Protein AF-A0A7J9G4Z8-F1 (afdb_monomer_lite)

Sequence (222 aa):
MESNGKGVSIDGVPLPYEAGEIDFGEPGTNGQHSFYQLIHQGRVIPCDFIGIVKSQQPVYLKGEVVSNHDELMSNFFAQPDALAYGKTAEQLLKENVSQQLIPHKTFSGNRPSLGLLLPSLNAYNIGQLLASYEHRVTVEGFVWGINSFDQWGVELGKSLATQVRKQLNASRTKSEPVKGFNFSTTTQVLIFQLSHPLFYLGYNCLGAVGLIAECLALKLHL

Structure (mmCIF, N/CA/C/O backbone):
data_AF-A0A7J9G4Z8-F1
#
_entry.id   AF-A0A7J9G4Z8-F1
#
loop_
_atom_site.group_PDB
_atom_site.id
_atom_site.type_symbol
_atom_site.label_atom_id
_atom_site.label_alt_id
_atom_site.label_comp_id
_atom_site.label_asym_id
_atom_site.label_entity_id
_atom_site.label_seq_id
_atom_site.pdbx_PDB_ins_code
_atom_site.Cartn_x
_atom_site.Cartn_y
_atom_site.Cartn_z
_atom_site.occupancy
_atom_site.B_iso_or_equiv
_atom_site.auth_seq_id
_atom_site.auth_comp_id
_atom_site.auth_asym_id
_atom_site.auth_atom_id
_atom_site.pdbx_PDB_model_num
ATOM 1 N N . MET A 1 1 ? 0.989 -4.006 -7.918 1.00 98.31 1 MET A N 1
ATOM 2 C CA . MET A 1 1 ? 1.741 -3.196 -8.926 1.00 98.31 1 MET A CA 1
ATOM 3 C C . MET A 1 1 ? 2.188 -3.937 -10.206 1.00 98.31 1 MET A C 1
ATOM 5 O O . MET A 1 1 ? 1.582 -3.697 -11.239 1.00 98.31 1 MET A O 1
ATOM 9 N N . GLU A 1 2 ? 3.229 -4.792 -10.214 1.00 98.44 2 GLU A N 1
ATOM 10 C CA . GLU A 1 2 ? 3.803 -5.349 -11.474 1.00 98.44 2 GLU A CA 1
ATOM 11 C C . GLU A 1 2 ? 2.823 -6.246 -12.257 1.00 98.44 2 GLU A C 1
ATOM 13 O O . GLU A 1 2 ? 2.698 -6.115 -13.474 1.00 98.44 2 GLU A O 1
ATOM 18 N N . SER A 1 3 ? 2.066 -7.093 -11.555 1.00 98.56 3 SER A N 1
ATOM 19 C CA . SER A 1 3 ? 1.065 -7.975 -12.167 1.00 98.56 3 SER A CA 1
ATOM 20 C C . SER A 1 3 ? -0.089 -7.210 -12.822 1.00 98.56 3 SER A C 1
ATOM 22 O O . SER A 1 3 ? -0.407 -7.456 -13.983 1.00 98.56 3 SER A O 1
ATOM 24 N N . ASN A 1 4 ? -0.702 -6.263 -12.100 1.00 98.69 4 ASN A N 1
ATOM 25 C CA . ASN A 1 4 ? -1.976 -5.648 -12.501 1.00 98.69 4 ASN A CA 1
ATOM 26 C C . ASN A 1 4 ? -1.862 -4.214 -13.048 1.00 98.69 4 ASN A C 1
ATOM 28 O O . ASN A 1 4 ? -2.853 -3.677 -13.529 1.00 98.69 4 ASN A O 1
ATOM 32 N N . GLY A 1 5 ? -0.675 -3.598 -13.026 1.00 98.38 5 GLY A N 1
ATOM 33 C CA . GLY A 1 5 ? -0.428 -2.266 -13.589 1.00 98.38 5 GLY A CA 1
ATOM 34 C C . GLY A 1 5 ? -0.382 -2.293 -15.117 1.00 98.38 5 GLY A C 1
ATOM 35 O O . GLY A 1 5 ? 0.689 -2.171 -15.716 1.00 98.38 5 GLY A O 1
ATOM 36 N N . LYS A 1 6 ? -1.534 -2.521 -15.752 1.00 98.31 6 LYS A N 1
ATOM 37 C CA . LYS A 1 6 ? -1.672 -2.766 -17.193 1.00 98.31 6 LYS A CA 1
ATOM 38 C C . LYS A 1 6 ? -2.542 -1.698 -17.852 1.00 98.31 6 LYS A C 1
ATOM 40 O O . LYS A 1 6 ? -3.490 -1.203 -17.260 1.00 98.31 6 LYS A O 1
ATOM 45 N N . GLY A 1 7 ? -2.208 -1.354 -19.098 1.00 98.12 7 GLY A N 1
ATOM 46 C CA . GLY A 1 7 ? -2.959 -0.387 -19.916 1.00 98.12 7 GLY A CA 1
ATOM 47 C C . GLY A 1 7 ? -3.819 -1.019 -21.017 1.00 98.12 7 GLY A C 1
ATOM 48 O O . GLY A 1 7 ? -4.496 -0.304 -21.752 1.00 98.12 7 GLY A O 1
ATOM 49 N N . VAL A 1 8 ? -3.773 -2.346 -21.162 1.00 98.44 8 VAL A N 1
ATOM 50 C CA . VAL A 1 8 ? -4.500 -3.109 -22.187 1.00 98.44 8 VAL A CA 1
ATOM 51 C C . VAL A 1 8 ? -5.118 -4.367 -21.572 1.00 98.44 8 VAL A C 1
ATOM 53 O O . VAL A 1 8 ? -4.564 -4.922 -20.622 1.00 98.44 8 VAL A O 1
ATOM 56 N N . SER A 1 9 ? -6.254 -4.809 -22.114 1.00 98.12 9 SER A N 1
ATOM 57 C CA . SER A 1 9 ? -6.895 -6.082 -21.775 1.00 98.12 9 SER A CA 1
ATOM 58 C C . SER A 1 9 ? -6.118 -7.278 -22.333 1.00 98.12 9 SER A C 1
ATOM 60 O O . SER A 1 9 ? -5.189 -7.123 -23.130 1.00 98.12 9 SER A O 1
ATOM 62 N N . ILE A 1 10 ? -6.532 -8.491 -21.956 1.00 97.62 10 ILE A N 1
ATOM 63 C CA . ILE A 1 10 ? -5.964 -9.742 -22.480 1.00 97.62 10 ILE A CA 1
ATOM 64 C C . ILE A 1 10 ? -6.117 -9.886 -24.006 1.00 97.62 10 ILE A C 1
ATOM 66 O O . ILE A 1 10 ? -5.277 -10.513 -24.647 1.00 97.62 10 ILE A O 1
ATOM 70 N N . ASP A 1 11 ? -7.125 -9.237 -24.596 1.00 97.69 11 ASP A N 1
ATOM 71 C CA . ASP A 1 11 ? -7.362 -9.197 -26.047 1.00 97.69 11 ASP A CA 1
ATOM 72 C C . ASP A 1 11 ? -6.555 -8.092 -26.761 1.00 97.69 11 ASP A C 1
ATOM 74 O O . ASP A 1 11 ? -6.687 -7.892 -27.969 1.00 97.69 11 ASP A O 1
ATOM 78 N N . GLY A 1 12 ? -5.728 -7.338 -26.025 1.00 97.69 12 GLY A N 1
ATOM 79 C CA . GLY A 1 12 ? -4.900 -6.257 -26.566 1.00 97.69 12 GLY A CA 1
ATOM 80 C C . GLY A 1 12 ? -5.644 -4.941 -26.808 1.00 97.69 12 GLY A C 1
ATOM 81 O O . GLY A 1 12 ? -5.127 -4.064 -27.500 1.00 97.69 12 GLY A O 1
ATOM 82 N N . VAL A 1 13 ? -6.844 -4.775 -26.245 1.00 98.31 13 VAL A N 1
ATOM 83 C CA . VAL A 1 13 ? -7.626 -3.535 -26.356 1.00 98.31 13 VAL A CA 1
ATOM 84 C C . VAL A 1 13 ? -7.239 -2.578 -25.221 1.00 98.31 13 VAL A C 1
ATOM 86 O O . VAL A 1 13 ? -7.188 -3.016 -24.072 1.00 98.31 13 VAL A O 1
ATOM 89 N N . PRO A 1 14 ? -6.981 -1.282 -25.484 1.00 98.56 14 PRO A N 1
ATOM 90 C CA . PRO A 1 14 ? -6.731 -0.302 -24.427 1.00 98.56 14 PRO A CA 1
ATOM 91 C C . PRO A 1 14 ? -7.866 -0.242 -23.399 1.00 98.56 14 PRO A C 1
ATOM 93 O O . PRO A 1 14 ? -9.040 -0.195 -23.768 1.00 98.56 14 PRO A O 1
ATOM 96 N N . LEU A 1 15 ? -7.516 -0.226 -22.112 1.00 98.00 15 LEU A N 1
ATOM 97 C CA . LEU A 1 15 ? -8.504 -0.159 -21.034 1.00 98.00 15 LEU A CA 1
ATOM 98 C C . LEU A 1 15 ? -9.107 1.255 -20.934 1.00 98.00 15 LEU A C 1
ATOM 100 O O . LEU A 1 15 ? -8.365 2.237 -20.997 1.00 98.00 15 LEU A O 1
ATOM 104 N N . PRO A 1 16 ? -10.432 1.395 -20.731 1.00 97.56 16 PRO A N 1
ATOM 105 C CA . PRO A 1 16 ? -11.079 2.693 -20.525 1.00 97.56 16 PRO A CA 1
ATOM 106 C C . PRO A 1 16 ? -11.010 3.185 -19.064 1.00 97.56 16 PRO A C 1
ATOM 108 O O . PRO A 1 16 ? -11.627 4.194 -18.727 1.00 97.56 16 PRO A O 1
ATOM 111 N N . TYR A 1 17 ? -10.301 2.464 -18.195 1.00 96.88 17 TYR A N 1
ATOM 112 C CA . TYR A 1 17 ? -10.124 2.739 -16.770 1.00 96.88 17 TYR A CA 1
ATOM 113 C C . TYR A 1 17 ? -8.683 2.443 -16.345 1.00 96.88 17 TYR A C 1
ATOM 115 O O . TYR A 1 17 ? -7.940 1.759 -17.050 1.00 96.88 17 TYR A O 1
ATOM 123 N N . GLU A 1 18 ? -8.300 2.948 -15.176 1.00 97.56 18 GLU A N 1
ATOM 124 C CA . GLU A 1 18 ? -7.026 2.617 -14.539 1.00 97.56 18 GLU A CA 1
ATOM 125 C C . GLU A 1 18 ? -7.123 1.238 -13.870 1.00 97.56 18 GLU A C 1
ATOM 127 O O . GLU A 1 18 ? -8.126 0.925 -13.227 1.00 97.56 18 GLU A O 1
ATOM 132 N N . ALA A 1 19 ? -6.091 0.411 -14.041 1.00 97.62 19 ALA A N 1
ATOM 133 C CA . ALA A 1 19 ? -5.970 -0.900 -13.411 1.00 97.62 19 ALA A CA 1
ATOM 134 C C . ALA A 1 19 ? -4.679 -0.974 -12.591 1.00 97.62 19 ALA A C 1
ATOM 136 O O . ALA A 1 19 ? -3.651 -0.418 -12.989 1.00 97.62 19 ALA A O 1
ATOM 137 N N . GLY A 1 20 ? -4.743 -1.702 -11.476 1.00 97.19 20 GLY A N 1
ATOM 138 C CA . GLY A 1 20 ? -3.645 -1.840 -10.529 1.00 97.19 20 GLY A CA 1
ATOM 139 C C . GLY A 1 20 ? -3.430 -0.587 -9.679 1.00 97.19 20 GLY A C 1
ATOM 140 O O . GLY A 1 20 ? -3.198 0.514 -10.174 1.00 97.19 20 GLY A O 1
ATOM 141 N N . GLU A 1 21 ? -3.458 -0.771 -8.370 1.00 97.88 21 GLU A N 1
ATOM 142 C CA . GLU A 1 21 ? -3.190 0.274 -7.399 1.00 97.88 21 GLU A CA 1
ATOM 143 C C . GLU A 1 21 ? -1.681 0.520 -7.236 1.00 97.88 21 GLU A C 1
ATOM 145 O O . GLU A 1 21 ? -0.822 -0.313 -7.562 1.00 97.88 21 GLU A O 1
ATOM 150 N N . ILE A 1 22 ? -1.348 1.699 -6.704 1.00 98.44 22 ILE A N 1
ATOM 151 C CA . ILE A 1 22 ? -0.014 1.972 -6.174 1.00 98.44 22 ILE A CA 1
ATOM 152 C C . ILE A 1 22 ? 0.017 1.457 -4.737 1.00 98.44 22 ILE A C 1
ATOM 154 O O . ILE A 1 22 ? -0.554 2.075 -3.837 1.00 98.44 22 ILE A O 1
ATOM 158 N N . ASP A 1 23 ? 0.722 0.350 -4.538 1.00 97.75 23 ASP A N 1
ATOM 159 C CA . ASP A 1 23 ? 0.893 -0.274 -3.231 1.00 97.75 23 ASP A CA 1
ATOM 160 C C . ASP A 1 23 ? 2.073 0.372 -2.490 1.00 97.75 23 ASP A C 1
ATOM 162 O O . ASP A 1 23 ? 3.194 0.430 -3.001 1.00 97.75 23 ASP A O 1
ATOM 166 N N . PHE A 1 24 ? 1.842 0.856 -1.271 1.00 98.38 24 PHE A N 1
ATOM 167 C CA . PHE A 1 24 ? 2.895 1.349 -0.382 1.00 98.38 24 PHE A CA 1
ATOM 168 C C . PHE A 1 24 ? 2.525 1.094 1.082 1.00 98.38 24 PHE A C 1
ATOM 170 O O . PHE A 1 24 ? 1.352 0.954 1.422 1.00 98.38 24 PHE A O 1
ATOM 177 N N . GLY A 1 25 ? 3.520 1.051 1.968 1.00 97.88 25 GLY A N 1
ATOM 178 C CA . GLY A 1 25 ? 3.276 0.850 3.392 1.00 97.88 25 GLY A CA 1
ATOM 179 C C . GLY A 1 25 ? 4.553 0.729 4.215 1.00 97.88 25 GLY A C 1
ATOM 180 O O . GLY A 1 25 ? 5.646 0.617 3.672 1.00 97.88 25 GLY A O 1
ATOM 181 N N . GLU A 1 26 ? 4.382 0.750 5.534 1.00 98.19 26 GLU A N 1
ATOM 182 C CA . GLU A 1 26 ? 5.421 0.556 6.550 1.00 98.19 26 GLU A CA 1
ATOM 183 C C . GLU A 1 26 ? 4.808 -0.202 7.740 1.00 98.19 26 GLU A C 1
ATOM 185 O O . GLU A 1 26 ? 3.600 -0.064 7.979 1.00 98.19 26 GLU A O 1
ATOM 190 N N . PRO A 1 27 ? 5.591 -0.964 8.526 1.00 97.88 27 PRO A N 1
ATOM 191 C CA . PRO A 1 27 ? 5.098 -1.575 9.754 1.00 97.88 27 PRO A CA 1
ATOM 192 C C . PRO A 1 27 ? 4.514 -0.538 10.725 1.00 97.88 27 PRO A C 1
ATOM 194 O O . PRO A 1 27 ? 5.033 0.571 10.884 1.00 97.88 27 PRO A O 1
ATOM 197 N N . GLY A 1 28 ? 3.440 -0.912 11.420 1.00 96.38 28 GLY A N 1
ATOM 198 C CA . GLY A 1 28 ? 2.956 -0.153 12.571 1.00 96.38 28 GLY A CA 1
ATOM 199 C C . GLY A 1 28 ? 3.909 -0.305 13.767 1.00 96.38 28 GLY A C 1
ATOM 200 O O . GLY A 1 28 ? 4.465 -1.378 13.972 1.00 96.38 28 GLY A O 1
ATOM 201 N N . THR A 1 29 ? 4.140 0.724 14.582 1.00 97.00 29 THR A N 1
ATOM 202 C CA . THR A 1 29 ? 3.540 2.072 14.554 1.00 97.00 29 THR A CA 1
ATOM 203 C C . THR A 1 29 ? 4.324 3.086 13.707 1.00 97.00 29 THR A C 1
ATOM 205 O O . THR A 1 29 ? 3.893 4.229 13.592 1.00 97.00 29 THR A O 1
ATOM 208 N N . ASN A 1 30 ? 5.423 2.696 13.052 1.00 97.12 30 ASN A N 1
ATOM 209 C CA . ASN A 1 30 ? 6.307 3.607 12.306 1.00 97.12 30 ASN A CA 1
ATOM 210 C C . ASN A 1 30 ? 5.549 4.467 11.280 1.00 97.12 30 ASN A C 1
ATOM 212 O O . ASN A 1 30 ? 5.706 5.688 11.255 1.00 97.12 30 ASN A O 1
ATOM 216 N N . GLY A 1 31 ? 4.670 3.850 10.480 1.00 96.19 31 GLY A N 1
ATOM 217 C CA . GLY A 1 31 ? 3.854 4.565 9.489 1.00 96.19 31 GLY A CA 1
ATOM 218 C C . GLY A 1 31 ? 2.943 5.642 10.097 1.00 96.19 31 GLY A C 1
ATOM 219 O O . GLY A 1 31 ? 2.704 6.680 9.469 1.00 96.19 31 GLY A O 1
ATOM 220 N N . GLN A 1 32 ? 2.509 5.453 11.351 1.00 96.00 32 GLN A N 1
ATOM 221 C CA . GLN A 1 32 ? 1.666 6.410 12.080 1.00 96.00 32 GLN A CA 1
ATOM 222 C C . GLN A 1 32 ? 2.387 7.739 12.314 1.00 96.00 32 GLN A C 1
ATOM 224 O O . GLN A 1 32 ? 1.758 8.795 12.320 1.00 96.00 32 GLN A O 1
ATOM 229 N N . HIS A 1 33 ? 3.715 7.692 12.419 1.00 96.31 33 HIS A N 1
ATOM 230 C CA . HIS A 1 33 ? 4.581 8.852 12.612 1.00 96.31 33 HIS A CA 1
ATOM 231 C C . HIS A 1 33 ? 5.221 9.357 11.310 1.00 96.31 33 HIS A C 1
ATOM 233 O O . HIS A 1 33 ? 6.117 10.196 11.354 1.00 96.31 33 HIS A O 1
ATOM 239 N N . SER A 1 34 ? 4.773 8.859 10.152 1.00 97.88 34 SER A N 1
ATOM 240 C CA . SER A 1 34 ? 5.296 9.247 8.840 1.00 97.88 34 SER A CA 1
ATOM 241 C C . SER A 1 34 ? 4.207 9.846 7.949 1.00 97.88 34 SER A C 1
ATOM 243 O O . SER A 1 34 ? 4.238 11.038 7.649 1.00 97.88 34 SER A O 1
ATOM 245 N N . PHE A 1 35 ? 3.207 9.050 7.558 1.00 98.12 35 PHE A N 1
ATOM 246 C CA . PHE A 1 35 ? 2.250 9.431 6.511 1.00 98.12 35 PHE A CA 1
ATOM 247 C C . PHE A 1 35 ? 0.775 9.293 6.916 1.00 98.12 35 PHE A C 1
ATOM 249 O O . PHE A 1 35 ? -0.108 9.653 6.136 1.00 98.12 35 PHE A O 1
ATOM 256 N N . TYR A 1 36 ? 0.465 8.856 8.142 1.00 98.44 36 TYR A N 1
ATOM 257 C CA . TYR A 1 36 ? -0.929 8.721 8.596 1.00 98.44 36 TYR A CA 1
ATOM 258 C C . TYR A 1 36 ? -1.676 10.056 8.685 1.00 98.44 36 TYR A C 1
ATOM 260 O O . TYR A 1 36 ? -2.894 10.074 8.543 1.00 98.44 36 TYR A O 1
ATOM 268 N N . GLN A 1 37 ? -0.968 11.183 8.813 1.00 98.50 37 GLN A N 1
ATOM 269 C CA . GLN A 1 37 ? -1.559 12.515 8.647 1.00 98.50 37 GLN A CA 1
ATOM 270 C C . GLN A 1 37 ? -2.292 12.642 7.299 1.00 98.50 37 GLN A C 1
ATOM 272 O O . GLN A 1 37 ? -3.421 13.134 7.235 1.00 98.50 37 GLN A O 1
ATOM 277 N N . LEU A 1 38 ? -1.666 12.169 6.216 1.00 98.62 38 LEU A N 1
ATOM 278 C CA . LEU A 1 38 ? -2.268 12.178 4.886 1.00 98.62 38 LEU A CA 1
ATOM 279 C C . LEU A 1 38 ? -3.425 11.179 4.803 1.00 98.62 38 LEU A C 1
ATOM 281 O O . LEU A 1 38 ? -4.462 11.524 4.245 1.00 98.62 38 LEU A O 1
ATOM 285 N N . ILE A 1 39 ? -3.281 9.990 5.391 1.00 98.50 39 ILE A N 1
ATOM 286 C CA . ILE A 1 39 ? -4.337 8.966 5.384 1.00 98.50 39 ILE A CA 1
ATOM 287 C C . ILE A 1 39 ? -5.589 9.454 6.129 1.00 98.50 39 ILE A C 1
ATOM 289 O O . ILE A 1 39 ? -6.697 9.218 5.659 1.00 98.50 39 ILE A O 1
ATOM 293 N N . HIS A 1 40 ? -5.440 10.178 7.243 1.00 98.69 40 HIS A N 1
ATOM 294 C CA . HIS A 1 40 ? -6.556 10.634 8.084 1.00 98.69 40 HIS A CA 1
ATOM 295 C C . HIS A 1 40 ? -7.253 11.911 7.608 1.00 98.69 40 HIS A C 1
ATOM 297 O O . HIS A 1 40 ? -8.468 12.037 7.758 1.00 98.69 40 HIS A O 1
ATOM 303 N N . GLN A 1 41 ? -6.515 12.882 7.067 1.00 98.50 41 GLN A N 1
ATOM 304 C CA . GLN A 1 41 ? -7.075 14.200 6.718 1.00 98.50 41 GLN A CA 1
ATOM 305 C C . GLN A 1 41 ? -6.815 14.618 5.266 1.00 98.50 41 GLN A C 1
ATOM 307 O O . GLN A 1 41 ? -7.423 15.569 4.783 1.00 98.50 41 GLN A O 1
ATOM 312 N N . GLY A 1 42 ? -5.943 13.908 4.550 1.00 98.25 42 GLY A N 1
ATOM 313 C CA . GLY A 1 42 ? -5.687 14.111 3.128 1.00 98.25 42 GLY A CA 1
ATOM 314 C C . GLY A 1 42 ? -6.557 13.214 2.245 1.00 98.25 42 GLY A C 1
ATOM 315 O O . GLY A 1 42 ? -7.737 12.972 2.530 1.00 98.25 42 GLY A O 1
ATOM 316 N N . ARG A 1 43 ? -5.956 12.716 1.157 1.00 98.19 43 ARG A N 1
ATOM 317 C CA . ARG A 1 43 ? -6.603 11.814 0.190 1.00 98.19 43 ARG A CA 1
ATOM 318 C C . ARG A 1 43 ? -7.074 10.534 0.881 1.00 98.19 43 ARG A C 1
ATOM 320 O O . ARG A 1 43 ? -6.440 10.068 1.823 1.00 98.19 43 ARG A O 1
ATOM 327 N N . VAL A 1 44 ? -8.186 9.975 0.414 1.00 98.56 44 VAL A N 1
ATOM 328 C CA . VAL A 1 44 ? -8.655 8.672 0.897 1.00 98.56 44 VAL A CA 1
ATOM 329 C C . VAL A 1 44 ? -7.741 7.595 0.325 1.00 98.56 44 VAL A C 1
ATOM 331 O O . VAL A 1 44 ? -7.565 7.517 -0.888 1.00 98.56 44 VAL A O 1
ATOM 334 N N . ILE A 1 45 ? -7.154 6.793 1.209 1.00 98.56 45 ILE A N 1
ATOM 335 C CA . ILE A 1 45 ? -6.289 5.665 0.866 1.00 98.56 45 ILE A CA 1
ATOM 336 C C . ILE A 1 45 ? -6.819 4.462 1.652 1.00 98.56 45 ILE A C 1
ATOM 338 O O . ILE A 1 45 ? -6.712 4.474 2.882 1.00 98.56 45 ILE A O 1
ATOM 342 N N . PRO A 1 46 ? -7.440 3.468 0.989 1.00 98.38 46 PRO A N 1
ATOM 343 C CA . PRO A 1 46 ? -7.839 2.229 1.645 1.00 98.38 46 PRO A CA 1
ATOM 344 C C . PRO A 1 46 ? -6.634 1.540 2.290 1.00 98.38 46 PRO A C 1
ATOM 346 O O . PRO A 1 46 ? -5.567 1.477 1.683 1.00 98.38 46 PRO A O 1
ATOM 349 N N . CYS A 1 47 ? -6.791 1.062 3.524 1.00 98.31 47 CYS A N 1
ATOM 350 C CA . CYS A 1 47 ? -5.685 0.496 4.302 1.00 98.31 47 CYS A CA 1
ATOM 351 C C . CYS A 1 47 ? -5.946 -0.955 4.709 1.00 98.31 47 CYS A C 1
ATOM 353 O O . CYS A 1 47 ? -6.943 -1.237 5.376 1.00 98.31 47 CYS A O 1
ATOM 355 N N . ASP A 1 48 ? -4.994 -1.840 4.420 1.00 98.19 48 ASP A N 1
ATOM 356 C CA . ASP A 1 48 ? -4.983 -3.208 4.937 1.00 98.19 48 ASP A CA 1
ATOM 357 C C . ASP A 1 48 ? -4.115 -3.263 6.204 1.00 98.19 48 ASP A C 1
ATOM 359 O O . ASP A 1 48 ? -2.889 -3.153 6.160 1.00 98.19 48 ASP A O 1
ATOM 363 N N . PHE A 1 49 ? -4.753 -3.422 7.362 1.00 98.62 49 PHE A N 1
ATOM 364 C CA . PHE A 1 49 ? -4.089 -3.603 8.647 1.00 98.62 49 PHE A CA 1
ATOM 365 C C . PHE A 1 49 ? -3.886 -5.091 8.913 1.00 98.62 49 PHE A C 1
ATOM 367 O O . PHE A 1 49 ? -4.847 -5.857 8.992 1.00 98.62 49 PHE A O 1
ATOM 374 N N . ILE A 1 50 ? -2.635 -5.501 9.124 1.00 98.62 50 ILE A N 1
ATOM 375 C CA . ILE A 1 50 ? -2.277 -6.889 9.434 1.00 98.62 50 ILE A CA 1
ATOM 376 C C . ILE A 1 50 ? -1.693 -6.947 10.848 1.00 98.62 50 ILE A C 1
ATOM 378 O O . ILE A 1 50 ? -0.629 -6.393 11.115 1.00 98.62 50 ILE A O 1
ATOM 382 N N . GLY A 1 51 ? -2.398 -7.616 11.756 1.00 98.31 51 GLY A N 1
ATOM 383 C CA . GLY A 1 51 ? -2.027 -7.783 13.158 1.00 98.31 51 GLY A CA 1
ATOM 384 C C . GLY A 1 51 ? -1.672 -9.230 13.483 1.00 98.31 51 GLY A C 1
ATOM 385 O O . GLY A 1 51 ? -2.169 -10.167 12.856 1.00 98.31 51 GLY A O 1
ATOM 386 N N . ILE A 1 52 ? -0.839 -9.429 14.504 1.00 98.50 52 ILE A N 1
ATOM 387 C CA . ILE A 1 52 ? -0.467 -10.755 15.012 1.00 98.50 52 ILE A CA 1
ATOM 388 C C . ILE A 1 52 ? -0.884 -10.845 16.480 1.00 98.50 52 ILE A C 1
ATOM 390 O O . ILE A 1 52 ? -0.517 -9.986 17.270 1.00 98.50 52 ILE A O 1
ATOM 394 N N . VAL A 1 53 ? -1.608 -11.892 16.879 1.00 98.44 53 VAL A N 1
ATOM 395 C CA . VAL A 1 53 ? -2.084 -12.048 18.267 1.00 98.44 53 VAL A CA 1
ATOM 396 C C . VAL A 1 53 ? -0.927 -12.272 19.244 1.00 98.44 53 VAL A C 1
ATOM 398 O O . VAL A 1 53 ? -0.933 -11.722 20.339 1.00 98.44 53 VAL A O 1
ATOM 401 N N . LYS A 1 54 ? 0.074 -13.077 18.867 1.00 98.12 54 LYS A N 1
ATOM 402 C CA . LYS A 1 54 ? 1.212 -13.424 19.733 1.00 98.12 54 LYS A CA 1
ATOM 403 C C . LYS A 1 54 ? 2.515 -12.825 19.216 1.00 98.12 54 LYS A C 1
ATOM 405 O O . LYS A 1 54 ? 2.936 -13.154 18.106 1.00 98.12 54 LYS A O 1
ATOM 410 N N . SER A 1 55 ? 3.181 -12.032 20.056 1.00 98.19 55 SER A N 1
ATOM 411 C CA . SER A 1 55 ? 4.544 -11.560 19.789 1.00 98.19 55 SER A CA 1
ATOM 412 C C . SER A 1 55 ? 5.520 -12.729 19.642 1.00 98.19 55 SER A C 1
ATOM 414 O O . SER A 1 55 ? 5.445 -13.718 20.374 1.00 98.19 55 SER A O 1
ATOM 416 N N . GLN A 1 56 ? 6.479 -12.588 18.725 1.00 97.88 56 GLN A N 1
ATOM 417 C CA . GLN A 1 56 ? 7.625 -13.495 18.620 1.00 97.88 56 GLN A CA 1
ATOM 418 C C . GLN A 1 56 ? 8.600 -13.335 19.797 1.00 97.88 56 GLN A C 1
ATOM 420 O O . GLN A 1 56 ? 9.340 -14.267 20.104 1.00 97.88 56 GLN A O 1
ATOM 425 N N . GLN A 1 57 ? 8.605 -12.163 20.439 1.00 97.69 57 GLN A N 1
ATOM 426 C CA . GLN A 1 57 ? 9.429 -11.805 21.595 1.00 97.69 57 GLN A CA 1
ATOM 427 C C . GLN A 1 57 ? 8.550 -11.054 22.609 1.00 97.69 57 GLN A C 1
ATOM 429 O O . GLN A 1 57 ? 8.505 -9.822 22.605 1.00 97.69 57 GLN A O 1
ATOM 434 N N . PRO A 1 58 ? 7.757 -11.774 23.420 1.00 96.56 58 PRO A N 1
ATOM 435 C CA . PRO A 1 58 ? 6.880 -11.142 24.397 1.00 96.56 58 PRO A CA 1
ATOM 436 C C . PRO A 1 58 ? 7.694 -10.443 25.494 1.00 96.56 58 PRO A C 1
ATOM 438 O O . PRO A 1 58 ? 8.604 -11.037 26.070 1.00 96.56 58 PRO A O 1
ATOM 441 N N . VAL A 1 59 ? 7.338 -9.195 25.806 1.00 98.00 59 VAL A N 1
ATOM 442 C CA . VAL A 1 59 ? 7.980 -8.389 26.854 1.00 98.00 59 VAL A CA 1
ATOM 443 C C . VAL A 1 59 ? 6.914 -7.865 27.810 1.00 98.00 59 VAL A C 1
ATOM 445 O O . VAL A 1 59 ? 5.928 -7.261 27.387 1.00 98.00 59 VAL A O 1
ATOM 448 N N . TYR A 1 60 ? 7.139 -8.114 29.100 1.00 96.69 60 TYR A N 1
ATOM 449 C CA . TYR A 1 60 ? 6.324 -7.634 30.211 1.00 96.69 60 TYR A CA 1
ATOM 450 C C . TYR A 1 60 ? 7.262 -7.040 31.259 1.00 96.69 60 TYR A C 1
ATOM 452 O O . TYR A 1 60 ? 8.109 -7.751 31.807 1.00 96.69 60 TYR A O 1
ATOM 460 N N . LEU A 1 61 ? 7.126 -5.745 31.534 1.00 96.62 61 LEU A N 1
ATOM 461 C CA . LEU A 1 61 ? 7.931 -5.053 32.536 1.00 96.62 61 LEU A CA 1
ATOM 462 C C . LEU A 1 61 ? 7.080 -4.757 33.771 1.00 96.62 61 LEU A C 1
ATOM 464 O O . LEU A 1 61 ? 5.920 -4.360 33.679 1.00 96.62 61 LEU A O 1
ATOM 468 N N . LYS A 1 62 ? 7.654 -4.969 34.957 1.00 96.25 62 LYS A N 1
ATOM 469 C CA . LYS A 1 62 ? 6.957 -4.702 36.217 1.00 96.25 62 LYS A CA 1
ATOM 470 C C . LYS A 1 62 ? 6.681 -3.202 36.344 1.00 96.25 62 LYS A C 1
ATOM 472 O O . LYS A 1 62 ? 7.618 -2.414 36.340 1.00 96.25 62 LYS A O 1
ATOM 477 N N . GLY A 1 63 ? 5.417 -2.848 36.560 1.00 96.00 63 GLY A N 1
ATOM 478 C CA . GLY A 1 63 ? 4.973 -1.460 36.713 1.00 96.00 63 GLY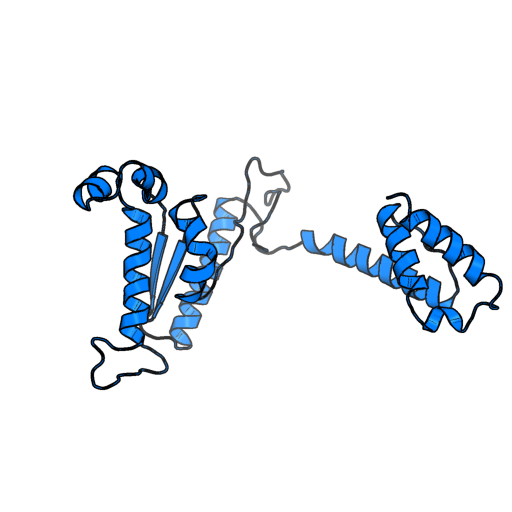 A CA 1
ATOM 479 C C . GLY A 1 63 ? 4.353 -0.864 35.450 1.00 96.00 63 GLY A C 1
ATOM 480 O O . GLY A 1 63 ? 3.690 0.161 35.559 1.00 96.00 63 GLY A O 1
ATOM 481 N N . GLU A 1 64 ? 4.496 -1.521 34.297 1.00 97.81 64 GLU A N 1
ATOM 482 C CA . GLU A 1 64 ? 3.787 -1.135 33.076 1.00 97.81 64 GLU A CA 1
ATOM 483 C C . GLU A 1 64 ? 2.323 -1.585 33.120 1.00 97.81 64 GLU A C 1
ATOM 485 O O . GLU A 1 64 ? 1.990 -2.624 33.697 1.00 97.81 64 GLU A O 1
ATOM 490 N N . VAL A 1 65 ? 1.443 -0.785 32.512 1.00 97.75 65 VAL A N 1
ATOM 491 C CA . VAL A 1 65 ? -0.014 -1.016 32.518 1.00 97.75 65 VAL A CA 1
ATOM 492 C C . VAL A 1 65 ? -0.393 -2.201 31.630 1.00 97.75 65 VAL A C 1
ATOM 494 O O . VAL A 1 65 ? -1.280 -2.981 31.974 1.00 97.75 65 VAL A O 1
ATOM 497 N N . VAL A 1 66 ? 0.287 -2.336 30.492 1.00 98.06 66 VAL A N 1
ATOM 498 C CA . VAL A 1 66 ? 0.068 -3.379 29.488 1.00 98.06 66 VAL A CA 1
ATOM 499 C C . VAL A 1 66 ? 1.406 -3.926 28.994 1.00 98.06 66 VAL A C 1
ATOM 501 O O . VAL A 1 66 ? 2.463 -3.349 29.247 1.00 98.06 66 VAL A O 1
ATOM 504 N N . SER A 1 67 ? 1.378 -5.061 28.298 1.00 98.12 67 SER A N 1
ATOM 505 C CA . SER A 1 67 ? 2.578 -5.583 27.643 1.00 98.12 67 SER A CA 1
ATOM 506 C C . SER A 1 67 ? 2.980 -4.723 26.447 1.00 98.12 67 SER A C 1
ATOM 508 O O . SER A 1 67 ? 2.142 -4.056 25.843 1.00 98.12 67 SER A O 1
ATOM 510 N N . ASN A 1 68 ? 4.244 -4.798 26.026 1.00 98.19 68 ASN A N 1
ATOM 511 C CA . ASN A 1 68 ? 4.700 -4.086 24.827 1.00 98.19 68 ASN A CA 1
ATOM 512 C C . ASN A 1 68 ? 3.914 -4.500 23.568 1.00 98.19 68 ASN A C 1
ATOM 514 O O . ASN A 1 68 ? 3.726 -3.695 22.660 1.00 98.19 68 ASN A O 1
ATOM 518 N N . HIS A 1 69 ? 3.467 -5.760 23.500 1.00 98.44 69 HIS A N 1
ATOM 519 C CA . HIS A 1 69 ? 2.673 -6.248 22.371 1.00 98.44 69 HIS A CA 1
ATOM 520 C C . HIS A 1 69 ? 1.235 -5.735 22.423 1.00 98.44 69 HIS A C 1
ATOM 522 O O . HIS A 1 69 ? 0.684 -5.371 21.391 1.00 98.44 69 HIS A O 1
ATOM 528 N N . ASP A 1 70 ? 0.642 -5.646 23.611 1.00 98.38 70 ASP A N 1
ATOM 529 C CA . ASP A 1 70 ? -0.687 -5.052 23.772 1.00 98.38 70 ASP A CA 1
ATOM 530 C C . ASP A 1 70 ? -0.667 -3.550 23.457 1.00 98.38 70 ASP A C 1
ATOM 532 O O . ASP A 1 70 ? -1.604 -3.053 22.841 1.00 98.38 70 ASP A O 1
ATOM 536 N N . GLU A 1 71 ? 0.417 -2.839 23.787 1.00 98.50 71 GLU A N 1
ATOM 537 C CA . GLU A 1 71 ? 0.613 -1.432 23.406 1.00 98.50 71 GLU A CA 1
ATOM 538 C C . GLU A 1 71 ? 0.702 -1.258 21.879 1.00 98.50 71 GLU A C 1
ATOM 540 O O . GLU A 1 71 ? 0.096 -0.356 21.300 1.00 98.50 71 GLU A O 1
ATOM 545 N N . LEU A 1 72 ? 1.396 -2.164 21.183 1.00 98.38 72 LEU A N 1
ATOM 546 C CA . LEU A 1 72 ? 1.383 -2.203 19.719 1.00 98.38 72 LEU A CA 1
ATOM 547 C C . LEU A 1 72 ? -0.034 -2.471 19.181 1.00 98.38 72 LEU A C 1
ATOM 549 O O . LEU A 1 72 ? -0.506 -1.780 18.275 1.00 98.38 72 LEU A O 1
ATOM 553 N N . MET A 1 73 ? -0.718 -3.472 19.736 1.00 98.50 73 MET A N 1
ATOM 554 C CA . MET A 1 73 ? -2.033 -3.899 19.262 1.00 98.50 73 MET A CA 1
ATOM 555 C C . MET A 1 73 ? -3.146 -2.899 19.598 1.00 98.50 73 MET A C 1
ATOM 557 O O . MET A 1 73 ? -4.121 -2.826 18.852 1.00 98.50 73 MET A O 1
ATOM 561 N N . SER A 1 74 ? -2.995 -2.070 20.636 1.00 98.50 74 SER A N 1
ATOM 562 C CA . SER A 1 74 ? -3.930 -0.976 20.933 1.00 98.50 74 SER A CA 1
ATOM 563 C C . SER A 1 74 ? -4.070 -0.043 19.725 1.00 98.50 74 SER A C 1
ATOM 565 O O . SER A 1 74 ? -5.180 0.305 19.319 1.00 98.50 74 SER A O 1
ATOM 567 N N . ASN A 1 75 ? -2.949 0.253 19.063 1.00 98.44 75 ASN A N 1
ATOM 568 C CA . ASN A 1 75 ? -2.917 1.066 17.859 1.00 98.44 75 ASN A CA 1
ATOM 569 C C . ASN A 1 75 ? -3.494 0.324 16.642 1.00 98.44 75 ASN A C 1
ATOM 571 O O . ASN A 1 75 ? -4.177 0.941 15.827 1.00 98.44 75 ASN A O 1
ATOM 575 N N . PHE A 1 76 ? -3.263 -0.989 16.518 1.00 98.50 76 PHE A N 1
ATOM 576 C CA . PHE A 1 76 ? -3.871 -1.805 15.457 1.00 98.50 76 PHE A CA 1
ATOM 577 C C . PHE A 1 76 ? -5.403 -1.742 15.490 1.00 98.50 76 PHE A C 1
ATOM 579 O O . PHE A 1 76 ? -6.017 -1.637 14.435 1.00 98.50 76 PHE A O 1
ATOM 586 N N . PHE A 1 77 ? -6.018 -1.775 16.676 1.00 98.56 77 PHE A N 1
ATOM 587 C CA . PHE A 1 77 ? -7.475 -1.674 16.805 1.00 98.56 77 PHE A CA 1
ATOM 588 C C . PHE A 1 77 ? -7.979 -0.231 16.679 1.00 98.56 77 PHE A C 1
ATOM 590 O O . PHE A 1 77 ? -9.010 0.006 16.057 1.00 98.56 77 PHE A O 1
ATOM 597 N N . ALA A 1 78 ? -7.247 0.744 17.226 1.00 98.56 78 ALA A N 1
ATOM 598 C CA . ALA A 1 78 ? -7.688 2.137 17.242 1.00 98.56 78 ALA A CA 1
ATOM 599 C C . ALA A 1 78 ? -7.673 2.803 15.855 1.00 98.56 78 ALA A C 1
ATOM 601 O O . ALA A 1 78 ? -8.523 3.644 15.568 1.00 98.56 78 ALA A O 1
ATOM 602 N N . GLN A 1 79 ? -6.708 2.467 14.993 1.00 98.56 79 GLN A N 1
ATOM 603 C CA . GLN A 1 79 ? -6.531 3.158 13.710 1.00 98.56 79 GLN A CA 1
ATOM 604 C C . GLN A 1 79 ? -7.667 2.889 12.699 1.00 98.56 79 GLN A C 1
ATOM 606 O O . GLN A 1 79 ? -8.184 3.868 12.156 1.00 98.56 79 GLN A O 1
ATOM 611 N N . PRO A 1 80 ? -8.118 1.637 12.462 1.00 98.38 80 PRO A N 1
ATOM 612 C CA . PRO A 1 80 ? -9.300 1.358 11.641 1.00 98.38 80 PRO A CA 1
ATOM 613 C C . PRO A 1 80 ? -10.552 2.104 12.117 1.00 98.38 80 PRO A C 1
ATOM 615 O O . PRO A 1 80 ? -11.246 2.714 11.305 1.00 98.38 80 PRO A O 1
ATOM 618 N N . ASP A 1 81 ? -10.800 2.133 13.431 1.00 98.44 81 ASP A N 1
ATOM 619 C CA . ASP A 1 81 ? -11.937 2.852 14.016 1.00 98.44 81 ASP A CA 1
ATOM 620 C C . ASP A 1 81 ? -11.817 4.365 13.810 1.00 98.44 81 ASP A C 1
ATOM 622 O O . ASP A 1 81 ? -12.780 5.019 13.410 1.00 98.44 81 ASP A O 1
ATOM 626 N N . ALA A 1 82 ? -10.630 4.939 14.022 1.00 98.56 82 ALA A N 1
ATOM 627 C CA . ALA A 1 82 ? -10.392 6.357 13.776 1.00 98.56 82 ALA A CA 1
ATOM 628 C C . ALA A 1 82 ? -10.618 6.729 12.297 1.00 98.56 82 ALA A C 1
ATOM 630 O O . ALA A 1 82 ? -11.190 7.782 12.010 1.00 98.56 82 ALA A O 1
ATOM 631 N N . LEU A 1 83 ? -10.225 5.857 11.361 1.00 98.75 83 LEU A N 1
ATOM 632 C CA . LEU A 1 83 ? -10.469 6.034 9.926 1.00 98.75 83 LEU A CA 1
ATOM 633 C C . LEU A 1 83 ? -11.955 5.916 9.565 1.00 98.75 83 LEU A C 1
ATOM 635 O O . LEU A 1 83 ? -12.458 6.701 8.757 1.00 98.75 83 LEU A O 1
ATOM 639 N N . ALA A 1 84 ? -12.668 4.968 10.170 1.00 98.62 84 ALA A N 1
ATOM 640 C CA . ALA A 1 84 ? -14.084 4.746 9.914 1.00 98.62 84 ALA A CA 1
ATOM 641 C C . ALA A 1 84 ? -14.955 5.870 10.493 1.00 98.62 84 ALA A C 1
ATOM 643 O O . ALA A 1 84 ? -15.764 6.459 9.775 1.00 98.62 84 ALA A O 1
ATOM 644 N N . TYR A 1 85 ? -14.774 6.199 11.773 1.00 98.56 85 TYR A N 1
ATOM 645 C CA . TYR A 1 85 ? -15.659 7.113 12.498 1.00 98.56 85 TYR A CA 1
ATOM 646 C C . TYR A 1 85 ? -15.233 8.576 12.418 1.00 98.56 85 TYR A C 1
ATOM 648 O O . TYR A 1 85 ? -16.086 9.465 12.439 1.00 98.56 85 TYR A O 1
ATOM 656 N N . GLY A 1 86 ? -13.932 8.847 12.320 1.00 98.38 86 GLY A N 1
ATOM 657 C CA . GLY A 1 86 ? -13.413 10.205 12.384 1.00 98.38 86 GLY A CA 1
ATOM 658 C C . GLY A 1 86 ? -13.789 10.931 13.681 1.00 98.38 86 GLY A C 1
ATOM 659 O O . GLY A 1 86 ? -13.941 10.336 14.749 1.00 98.38 86 GLY A O 1
ATOM 660 N N . LYS A 1 87 ? -13.898 12.257 13.586 1.00 98.50 87 LYS A N 1
ATOM 661 C CA . LYS A 1 87 ? -14.184 13.157 14.701 1.00 98.50 87 LYS A CA 1
ATOM 662 C C . LYS A 1 87 ? -14.821 14.440 14.187 1.00 98.50 87 LYS A C 1
ATOM 664 O O . LYS A 1 87 ? -14.192 15.218 13.469 1.00 98.50 87 LYS A O 1
ATOM 669 N N . THR A 1 88 ? -16.073 14.641 14.569 1.00 98.31 88 THR A N 1
ATOM 670 C CA . THR A 1 88 ? -16.943 15.725 14.097 1.00 98.31 88 THR A CA 1
ATOM 671 C C . THR A 1 88 ? -16.659 17.059 14.789 1.00 98.31 88 THR A C 1
ATOM 673 O O . THR A 1 88 ? -16.112 17.110 15.896 1.00 98.31 88 THR A O 1
ATOM 676 N N . ALA A 1 89 ? -17.083 18.157 14.159 1.00 97.88 89 ALA A N 1
ATOM 677 C CA . ALA A 1 89 ? -16.986 19.497 14.732 1.00 97.88 89 ALA A CA 1
ATOM 678 C C . ALA A 1 89 ? -17.753 19.615 16.061 1.00 97.88 89 ALA A C 1
ATOM 680 O O . ALA A 1 89 ? -17.277 20.243 17.004 1.00 97.88 89 ALA A O 1
ATOM 681 N N . GLU A 1 90 ? -18.907 18.957 16.171 1.00 97.81 90 GLU A N 1
ATOM 682 C CA . GLU A 1 90 ? -19.743 18.926 17.370 1.00 97.81 90 GLU A CA 1
ATOM 683 C C . GLU A 1 90 ? -19.037 18.226 18.536 1.00 97.81 90 GLU A C 1
ATOM 685 O O . GLU A 1 90 ? -19.130 18.676 19.679 1.00 97.81 90 GLU A O 1
ATOM 690 N N . GLN A 1 91 ? -18.313 17.135 18.264 1.00 98.06 91 GLN A N 1
ATOM 691 C CA . GLN A 1 91 ? -17.485 16.469 19.273 1.00 98.06 91 GLN A CA 1
ATOM 692 C C . GLN A 1 91 ? -16.344 17.382 19.736 1.00 98.06 91 GLN A C 1
ATOM 694 O O . GLN A 1 91 ? -16.114 17.506 20.935 1.00 98.06 91 GLN A O 1
ATOM 699 N N . LEU A 1 92 ? -15.679 18.082 18.814 1.00 98.25 92 LEU A N 1
ATOM 700 C CA . LEU A 1 92 ? -14.596 19.017 19.145 1.00 98.25 92 LEU A CA 1
ATOM 701 C C . LEU A 1 92 ? -15.088 20.217 19.970 1.00 98.25 92 LEU A C 1
ATOM 703 O O . LEU A 1 92 ? -14.405 20.642 20.900 1.00 98.25 92 LEU A O 1
ATOM 707 N N . LEU A 1 93 ? -16.288 20.731 19.684 1.00 97.25 93 LEU A N 1
ATOM 708 C CA . LEU A 1 93 ? -16.930 21.770 20.496 1.00 97.25 93 LEU A CA 1
ATOM 709 C C . LEU A 1 93 ? -17.180 21.292 21.930 1.00 97.25 93 LEU A C 1
ATOM 711 O O . LEU A 1 93 ? -16.883 22.019 22.875 1.00 97.25 93 LEU A O 1
ATOM 715 N N . LYS A 1 94 ? -17.677 20.060 22.101 1.00 97.94 94 LYS A N 1
ATOM 716 C CA . LYS A 1 94 ? -17.885 19.449 23.428 1.00 97.94 94 LYS A CA 1
ATOM 717 C C . LYS A 1 94 ? -16.576 19.244 24.194 1.00 97.94 94 LYS A C 1
ATOM 719 O O . LYS A 1 94 ? -16.575 19.283 25.419 1.00 97.94 94 LYS A O 1
ATOM 724 N N . GLU A 1 95 ? -15.466 19.073 23.482 1.00 97.56 95 GLU A N 1
ATOM 725 C CA . GLU A 1 95 ? -14.114 18.999 24.047 1.00 97.56 95 GLU A CA 1
ATOM 726 C C . GLU A 1 95 ? -13.476 20.376 24.304 1.00 97.56 95 GLU A C 1
ATOM 728 O O . GLU A 1 95 ? -12.301 20.453 24.659 1.00 97.56 95 GLU A O 1
ATOM 733 N N . ASN A 1 96 ? -14.232 21.469 24.158 1.00 97.75 96 ASN A N 1
ATOM 734 C CA . ASN A 1 96 ? -13.762 22.846 24.337 1.00 97.75 96 ASN A CA 1
ATOM 735 C C . ASN A 1 96 ? -12.610 23.234 23.390 1.00 97.75 96 ASN A C 1
ATOM 737 O O . ASN A 1 96 ? -11.761 24.064 23.723 1.00 97.75 96 ASN A O 1
ATOM 741 N N . VAL A 1 97 ? -12.570 22.653 22.187 1.00 97.62 97 VAL A N 1
ATOM 742 C CA . VAL A 1 97 ? -11.635 23.083 21.143 1.00 97.62 97 VAL A CA 1
ATOM 743 C C . VAL A 1 97 ? -12.040 24.475 20.654 1.00 97.62 97 VAL A C 1
ATOM 745 O O . VAL A 1 97 ? -13.193 24.709 20.295 1.00 97.62 97 VAL A O 1
ATOM 748 N N . SER A 1 98 ? -11.077 25.403 20.615 1.00 97.56 98 SER A N 1
ATOM 749 C CA . SER A 1 98 ? -11.286 26.751 20.069 1.00 97.56 98 SER A CA 1
ATOM 750 C C . SER A 1 98 ? -11.897 26.689 18.670 1.00 97.56 98 SER A C 1
ATOM 752 O O . SER A 1 98 ? -11.430 25.918 17.830 1.00 97.56 98 SER A O 1
ATOM 754 N N . GLN A 1 99 ? -12.884 27.549 18.396 1.00 96.81 99 GLN A N 1
ATOM 755 C CA . GLN A 1 99 ? -13.604 27.573 17.118 1.00 96.81 99 GLN A CA 1
ATOM 756 C C . GLN A 1 99 ? -12.672 27.658 15.904 1.00 96.81 99 GLN A C 1
ATOM 758 O O . GLN A 1 99 ? -12.914 27.003 14.894 1.00 96.81 99 GLN A O 1
ATOM 763 N N . GLN A 1 100 ? -11.567 28.397 16.024 1.00 97.75 100 GLN A N 1
ATOM 764 C CA . GLN A 1 100 ? -10.580 28.548 14.952 1.00 97.75 100 GLN A CA 1
ATOM 765 C C . GLN A 1 100 ? -9.822 27.248 14.642 1.00 97.75 100 GLN A C 1
ATOM 767 O O . GLN A 1 100 ? -9.352 27.067 13.527 1.00 97.75 100 GLN A O 1
ATOM 772 N N . LEU A 1 101 ? -9.707 26.330 15.607 1.00 98.12 101 LEU A N 1
ATOM 773 C CA . LEU A 1 101 ? -8.992 25.059 15.452 1.00 98.12 101 LEU A CA 1
ATOM 774 C C . LEU A 1 101 ? -9.892 23.898 15.028 1.00 98.12 101 LEU A C 1
ATOM 776 O O . LEU A 1 101 ? -9.373 22.855 14.635 1.00 98.12 101 LEU A O 1
ATOM 780 N N . ILE A 1 102 ? -11.216 24.053 15.095 1.00 98.38 102 ILE A N 1
ATOM 781 C CA . ILE A 1 102 ? -12.159 22.980 14.757 1.00 98.38 102 ILE A CA 1
ATOM 782 C C . ILE A 1 102 ? -11.926 22.437 13.341 1.00 98.38 102 ILE A C 1
ATOM 784 O O . ILE A 1 102 ? -11.779 21.219 13.222 1.00 98.38 102 ILE A O 1
ATOM 788 N N . PRO A 1 103 ? -11.802 23.264 12.281 1.00 97.88 103 PRO A N 1
ATOM 789 C CA . PRO A 1 103 ? -11.582 22.738 10.932 1.00 97.88 103 PRO A CA 1
ATOM 790 C C . PRO A 1 103 ? -10.285 21.927 10.817 1.00 97.88 103 PRO A C 1
ATOM 792 O O . PRO A 1 103 ? -10.247 20.916 10.127 1.00 97.88 103 PRO A O 1
ATOM 795 N N . HIS A 1 104 ? -9.239 22.326 11.548 1.00 98.19 104 HIS A N 1
ATOM 796 C CA . HIS A 1 104 ? -7.934 21.659 11.542 1.00 98.19 104 HIS A CA 1
ATOM 797 C C . HIS A 1 104 ? -7.920 20.341 12.326 1.00 98.19 104 HIS A C 1
ATOM 799 O O . HIS A 1 104 ? -7.118 19.457 12.036 1.00 98.19 104 HIS A O 1
ATOM 805 N N . LYS A 1 105 ? -8.792 20.205 13.332 1.00 98.38 105 LYS A N 1
ATOM 806 C CA . LYS A 1 105 ? -8.898 19.010 14.185 1.00 98.38 105 LYS A CA 1
ATOM 807 C C . LYS A 1 105 ? -10.056 18.090 13.808 1.00 98.38 105 LYS A C 1
ATOM 809 O O . LYS A 1 105 ? -10.254 17.079 14.476 1.00 98.38 105 LYS A O 1
ATOM 814 N N . THR A 1 106 ? -10.821 18.438 12.776 1.00 98.56 106 THR A N 1
ATOM 815 C CA . THR A 1 106 ? -11.907 17.603 12.256 1.00 98.56 106 THR A CA 1
ATOM 816 C C . THR A 1 106 ? -11.320 16.436 11.472 1.00 98.56 106 THR A C 1
ATOM 818 O O . THR A 1 106 ? -10.419 16.611 10.651 1.00 98.56 106 THR A O 1
ATOM 821 N N . PHE A 1 107 ? -11.845 15.239 11.715 1.00 98.69 107 PHE A N 1
ATOM 822 C CA . PHE A 1 107 ? -11.526 14.034 10.958 1.00 98.69 107 PHE A CA 1
ATOM 823 C C . PHE A 1 107 ? -12.804 13.592 10.261 1.00 98.69 107 PHE A C 1
ATOM 825 O O . PHE A 1 107 ? -13.796 13.296 10.923 1.00 98.69 107 PHE A O 1
ATOM 832 N N . SER A 1 108 ? -12.795 13.558 8.929 1.00 98.00 108 SER A N 1
ATOM 833 C CA . SER A 1 108 ? -14.007 13.287 8.144 1.00 98.00 108 SER A CA 1
ATOM 834 C C . SER A 1 108 ? -14.559 11.871 8.330 1.00 98.00 108 SER A C 1
ATOM 836 O O . SER A 1 108 ? -15.716 11.637 7.995 1.00 98.00 108 SER A O 1
ATOM 838 N N . GLY A 1 109 ? -13.741 10.934 8.823 1.00 98.31 109 GLY A N 1
ATOM 839 C CA . GLY A 1 109 ? -14.093 9.517 8.860 1.00 98.31 109 GLY A CA 1
ATOM 840 C C . GLY A 1 109 ? -14.347 8.968 7.455 1.00 98.31 109 GLY A C 1
ATOM 841 O O . GLY A 1 109 ? -13.868 9.539 6.467 1.00 98.31 109 GLY A O 1
ATOM 842 N N . ASN A 1 110 ? -15.122 7.883 7.378 1.00 98.56 110 ASN A N 1
ATOM 843 C CA . ASN A 1 110 ? -15.509 7.197 6.144 1.00 98.56 110 ASN A CA 1
ATOM 844 C C . ASN A 1 110 ? -14.310 6.855 5.238 1.00 98.56 110 ASN A C 1
ATOM 846 O O . ASN A 1 110 ? -14.357 7.008 4.016 1.00 98.56 110 ASN A O 1
ATOM 850 N N . ARG A 1 111 ? -13.202 6.431 5.855 1.00 98.62 111 ARG A N 1
ATOM 851 C CA . ARG A 1 111 ? -11.987 5.983 5.170 1.00 98.62 111 ARG A CA 1
ATOM 852 C C . ARG A 1 111 ? -11.893 4.461 5.310 1.00 98.62 111 ARG A C 1
ATOM 854 O O . ARG A 1 111 ? -11.822 3.971 6.437 1.00 98.62 111 ARG A O 1
ATOM 861 N N . PRO A 1 112 ? -11.956 3.704 4.201 1.00 98.56 112 PRO A N 1
ATOM 862 C CA . PRO A 1 112 ? -12.090 2.255 4.254 1.00 98.56 112 PRO A CA 1
ATOM 863 C C . PRO A 1 112 ? -10.812 1.593 4.770 1.00 98.56 112 PRO A C 1
ATOM 865 O O . PRO A 1 112 ? -9.697 2.019 4.464 1.00 98.56 112 PRO A O 1
ATOM 868 N N . SER A 1 113 ? -10.983 0.518 5.531 1.00 98.44 113 SER A N 1
ATOM 869 C CA . SER A 1 113 ? -9.883 -0.330 5.974 1.00 98.44 113 SER A CA 1
ATOM 870 C C . SER A 1 113 ? -10.317 -1.789 6.088 1.00 98.44 113 SER A C 1
ATOM 872 O O . SER A 1 113 ? -11.500 -2.083 6.269 1.00 98.44 113 SER A O 1
ATOM 874 N N . LEU A 1 114 ? -9.349 -2.693 5.975 1.00 97.94 114 LEU A N 1
ATOM 875 C CA . LEU A 1 114 ? -9.489 -4.125 6.211 1.00 97.94 114 LEU A CA 1
ATOM 876 C C . LEU A 1 114 ? -8.594 -4.519 7.389 1.00 97.94 114 LEU A C 1
ATOM 878 O O . LEU A 1 114 ? -7.429 -4.141 7.432 1.00 97.94 114 LEU A O 1
ATOM 882 N N . GLY A 1 115 ? -9.121 -5.300 8.331 1.00 97.12 115 GLY A N 1
ATOM 883 C CA . GLY A 1 115 ? -8.345 -5.870 9.432 1.00 97.12 115 GLY A CA 1
ATOM 884 C C . GLY A 1 115 ? -8.133 -7.371 9.251 1.00 97.12 115 GLY A C 1
ATOM 885 O O . GLY A 1 115 ? -9.098 -8.133 9.237 1.00 97.12 115 GLY A O 1
ATOM 886 N N . LEU A 1 116 ? -6.878 -7.808 9.167 1.00 97.94 116 LEU A N 1
ATOM 887 C CA . LEU A 1 116 ? -6.480 -9.216 9.184 1.00 97.94 116 LEU A CA 1
ATOM 888 C C . LEU A 1 116 ? -5.708 -9.508 10.470 1.00 97.94 116 LEU A C 1
ATOM 890 O O . LEU A 1 116 ? -4.708 -8.856 10.757 1.00 97.94 116 LEU A O 1
ATOM 894 N N . LEU A 1 117 ? -6.149 -10.501 11.242 1.00 98.12 117 LEU A N 1
ATOM 895 C CA . LEU A 1 117 ? -5.525 -10.866 12.513 1.00 98.12 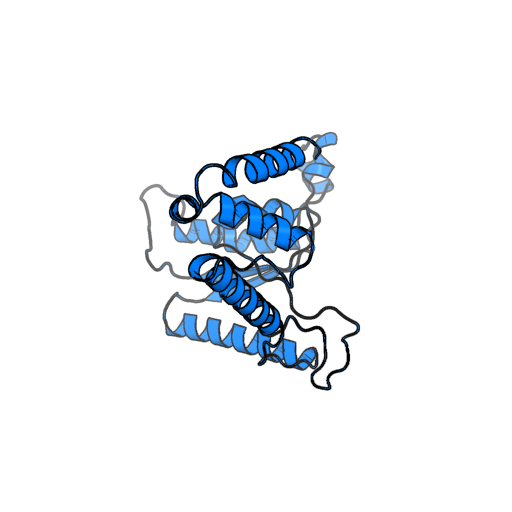117 LEU A CA 1
ATOM 896 C C . LEU A 1 117 ? -5.058 -12.325 12.482 1.00 98.12 117 LEU A C 1
ATOM 898 O O . LEU A 1 117 ? -5.869 -13.246 12.412 1.00 98.12 117 LEU A O 1
ATOM 902 N N . LEU A 1 118 ? -3.743 -12.540 12.545 1.00 98.19 118 LEU A N 1
ATOM 903 C CA . LEU A 1 118 ? -3.134 -13.869 12.500 1.00 98.19 118 LEU A CA 1
ATOM 904 C C . LEU A 1 118 ? -2.827 -14.366 13.925 1.00 98.19 118 LEU A C 1
ATOM 906 O O . LEU A 1 118 ? -2.341 -13.590 14.748 1.00 98.19 118 LEU A O 1
ATOM 910 N N . PRO A 1 119 ? -2.999 -15.665 14.241 1.00 97.94 119 PRO A N 1
ATOM 911 C CA . PRO A 1 119 ? -2.764 -16.172 15.599 1.00 97.94 119 PRO A CA 1
ATOM 912 C C . PRO A 1 119 ? -1.312 -16.042 16.093 1.00 97.94 119 PRO A C 1
ATOM 914 O O . PRO A 1 119 ? -1.061 -15.855 17.283 1.00 97.94 119 PRO A O 1
ATOM 917 N N . SER A 1 120 ? -0.339 -16.198 15.197 1.00 98.12 120 SER A N 1
ATOM 918 C CA . SER A 1 120 ? 1.094 -16.057 15.480 1.00 98.12 120 SER A CA 1
ATOM 919 C C . SER A 1 120 ? 1.887 -15.959 14.181 1.00 98.12 120 SER A C 1
ATOM 921 O O . SER A 1 120 ? 1.439 -16.446 13.140 1.00 98.12 120 SER A O 1
ATOM 923 N N . LEU A 1 121 ? 3.080 -15.370 14.241 1.00 96.69 121 LEU A N 1
ATOM 924 C CA . LEU A 1 121 ? 3.955 -15.235 13.080 1.00 96.69 121 LEU A CA 1
ATOM 925 C C . LEU A 1 121 ? 4.860 -16.471 12.941 1.00 96.69 121 LEU A C 1
ATOM 927 O O . LEU A 1 121 ? 6.003 -16.484 13.399 1.00 96.69 121 LEU A O 1
ATOM 931 N N . ASN A 1 122 ? 4.307 -17.529 12.346 1.00 97.81 122 ASN A N 1
ATOM 932 C CA . ASN A 1 122 ? 4.999 -18.778 12.018 1.00 97.81 122 ASN A CA 1
ATOM 933 C C . ASN A 1 122 ? 4.915 -19.067 10.507 1.00 97.81 122 ASN A C 1
ATOM 935 O O . ASN A 1 122 ? 4.104 -18.462 9.807 1.00 97.81 122 ASN A O 1
ATOM 939 N N . ALA A 1 123 ? 5.728 -20.004 10.007 1.00 98.31 123 ALA A N 1
ATOM 940 C CA . ALA A 1 123 ? 5.822 -20.301 8.574 1.00 98.31 123 ALA A CA 1
ATOM 941 C C . ALA A 1 123 ? 4.475 -20.680 7.930 1.00 98.31 123 ALA A C 1
ATOM 943 O O . ALA A 1 123 ? 4.196 -20.257 6.813 1.00 98.31 123 ALA A O 1
ATOM 944 N N . TYR A 1 124 ? 3.619 -21.419 8.644 1.00 98.38 124 TYR A N 1
ATOM 945 C CA . TYR A 1 124 ? 2.299 -21.808 8.145 1.00 98.38 124 TYR A CA 1
ATOM 946 C C . TYR A 1 124 ? 1.386 -20.588 7.955 1.00 98.38 124 TYR A C 1
ATOM 948 O O . TYR A 1 124 ? 0.817 -20.395 6.885 1.00 98.38 124 TYR A O 1
ATOM 956 N N . ASN A 1 125 ? 1.298 -19.718 8.963 1.00 98.31 125 ASN A N 1
ATOM 957 C CA . ASN A 1 125 ? 0.462 -18.517 8.903 1.00 98.31 125 ASN A CA 1
ATOM 958 C C . ASN A 1 125 ? 0.985 -17.483 7.894 1.00 98.31 125 ASN A C 1
ATOM 960 O O . ASN A 1 125 ? 0.188 -16.845 7.212 1.00 98.31 125 ASN A O 1
ATOM 964 N N . ILE A 1 126 ? 2.309 -17.349 7.757 1.00 98.12 126 ILE A N 1
ATOM 965 C CA . ILE A 1 126 ? 2.923 -16.508 6.717 1.00 98.12 126 ILE A CA 1
ATOM 966 C C . ILE A 1 126 ? 2.602 -17.062 5.325 1.00 98.12 126 ILE A C 1
ATOM 968 O O . ILE A 1 126 ? 2.242 -16.293 4.442 1.00 98.12 126 ILE A O 1
ATOM 972 N N . GLY A 1 127 ? 2.680 -18.383 5.134 1.00 98.62 127 GLY A N 1
ATOM 973 C CA . GLY A 1 127 ? 2.311 -19.025 3.872 1.00 98.62 127 GLY A CA 1
ATOM 974 C C . GLY A 1 127 ? 0.849 -18.780 3.493 1.00 98.62 127 GLY A C 1
ATOM 975 O O . GLY A 1 127 ? 0.564 -18.466 2.342 1.00 98.62 127 GLY A O 1
ATOM 976 N N . GLN A 1 128 ? -0.070 -18.836 4.463 1.00 98.44 128 GLN A N 1
ATOM 977 C CA . GLN A 1 128 ? -1.476 -18.488 4.225 1.00 98.44 128 GLN A CA 1
ATOM 978 C C . GLN A 1 128 ? -1.653 -17.021 3.817 1.00 98.44 128 GLN A C 1
ATOM 980 O O . GLN A 1 128 ? -2.420 -16.731 2.901 1.00 98.44 128 GLN A O 1
ATOM 985 N N . LEU A 1 129 ? -0.939 -16.099 4.471 1.00 98.25 129 LEU A N 1
ATOM 986 C CA . LEU A 1 129 ? -0.983 -14.678 4.127 1.00 98.25 129 LEU A CA 1
ATOM 987 C C . LEU A 1 129 ? -0.448 -14.427 2.712 1.00 98.25 129 LEU A C 1
ATOM 989 O O . LEU A 1 129 ? -1.105 -13.746 1.932 1.00 98.25 129 LEU A O 1
ATOM 993 N N . LEU A 1 130 ? 0.697 -15.024 2.371 1.00 98.62 130 LEU A N 1
ATOM 994 C CA . LEU A 1 130 ? 1.287 -14.950 1.035 1.00 98.62 130 LEU A CA 1
ATOM 995 C C . LEU A 1 130 ? 0.296 -15.434 -0.031 1.00 98.62 130 LEU A C 1
ATOM 997 O O . LEU A 1 130 ? -0.048 -14.671 -0.931 1.00 98.62 130 LEU A O 1
ATOM 1001 N N . ALA A 1 131 ? -0.222 -16.657 0.118 1.00 98.69 131 ALA A N 1
ATOM 1002 C CA . ALA A 1 131 ? -1.163 -17.241 -0.836 1.00 98.69 131 ALA A CA 1
ATOM 1003 C C . ALA A 1 131 ? -2.447 -16.405 -0.972 1.00 98.69 131 ALA A C 1
ATOM 1005 O O . ALA A 1 131 ? -2.980 -16.251 -2.068 1.00 98.69 131 ALA A O 1
ATOM 1006 N N . SER A 1 132 ? -2.928 -15.813 0.129 1.00 98.25 132 SER A N 1
ATOM 1007 C CA . SER A 1 132 ? -4.105 -14.937 0.104 1.00 98.25 132 SER A CA 1
ATOM 1008 C C . SER A 1 132 ? -3.885 -13.713 -0.789 1.00 98.25 132 SER A C 1
ATOM 1010 O O . SER A 1 132 ? -4.760 -13.380 -1.586 1.00 98.25 132 SER A O 1
ATOM 1012 N N . TYR A 1 133 ? -2.718 -13.068 -0.701 1.00 98.50 133 TYR A N 1
ATOM 1013 C CA . TYR A 1 133 ? -2.391 -11.913 -1.543 1.00 98.50 133 TYR A CA 1
ATOM 1014 C C . TYR A 1 133 ? -2.085 -12.311 -2.996 1.00 98.50 133 TYR A C 1
ATOM 1016 O O . TYR A 1 133 ? -2.539 -11.622 -3.905 1.00 98.50 133 TYR A O 1
ATOM 1024 N N . GLU A 1 134 ? -1.408 -13.439 -3.244 1.00 98.75 134 GLU A N 1
ATOM 1025 C CA . GLU A 1 134 ? -1.207 -13.962 -4.609 1.00 98.75 134 GLU A CA 1
ATOM 1026 C C . GLU A 1 134 ? -2.546 -14.228 -5.314 1.00 98.75 134 GLU A C 1
ATOM 1028 O O . GLU A 1 134 ? -2.754 -13.842 -6.470 1.00 98.75 134 GLU A O 1
ATOM 1033 N N . HIS A 1 135 ? -3.491 -14.852 -4.606 1.00 98.62 135 HIS A N 1
ATOM 1034 C CA . HIS A 1 135 ? -4.826 -15.115 -5.131 1.00 98.62 135 HIS A CA 1
ATOM 1035 C C . HIS A 1 135 ? -5.646 -13.841 -5.294 1.00 98.62 135 HIS A C 1
ATOM 1037 O O . HIS A 1 135 ? -6.291 -13.690 -6.327 1.00 98.62 135 HIS A O 1
ATOM 1043 N N . ARG A 1 136 ? -5.592 -12.907 -4.336 1.00 98.50 136 ARG A N 1
ATOM 1044 C CA . ARG A 1 136 ? -6.249 -11.598 -4.456 1.00 98.50 136 ARG A CA 1
ATOM 1045 C C . ARG A 1 136 ? -5.814 -10.885 -5.738 1.00 98.50 136 ARG A C 1
ATOM 1047 O O . ARG A 1 136 ? -6.669 -10.540 -6.547 1.00 98.50 136 ARG A O 1
ATOM 1054 N N . VAL A 1 137 ? -4.506 -10.732 -5.950 1.00 98.62 137 VAL A N 1
ATOM 1055 C CA . VAL A 1 137 ? -3.943 -10.065 -7.138 1.00 98.62 137 VAL A CA 1
ATOM 1056 C C . VAL A 1 137 ? -4.380 -10.774 -8.422 1.00 98.62 137 VAL A C 1
ATOM 1058 O O . VAL A 1 137 ? -4.746 -10.126 -9.401 1.00 98.62 137 VAL A O 1
ATOM 1061 N N . THR A 1 138 ? -4.398 -12.107 -8.417 1.00 98.62 138 THR A N 1
ATOM 1062 C CA . THR A 1 138 ? -4.863 -12.899 -9.565 1.00 98.62 138 THR A CA 1
ATOM 1063 C C . THR A 1 138 ? -6.349 -12.666 -9.861 1.00 98.62 138 THR A C 1
ATOM 1065 O O . THR A 1 138 ? -6.736 -12.474 -11.012 1.00 98.62 138 THR A O 1
ATOM 1068 N N . VAL A 1 139 ? -7.192 -12.656 -8.825 1.00 98.81 139 VAL A N 1
ATOM 1069 C CA . VAL A 1 139 ? -8.636 -12.425 -8.955 1.00 98.81 139 VAL A CA 1
ATOM 1070 C C . VAL A 1 139 ? -8.921 -11.017 -9.469 1.00 98.81 139 VAL A C 1
ATOM 1072 O O . VAL A 1 139 ? -9.727 -10.875 -10.383 1.00 98.81 139 VAL A O 1
ATOM 1075 N N . GLU A 1 140 ? -8.242 -9.993 -8.949 1.00 98.56 140 GLU A N 1
ATOM 1076 C CA . GLU A 1 140 ? -8.332 -8.620 -9.4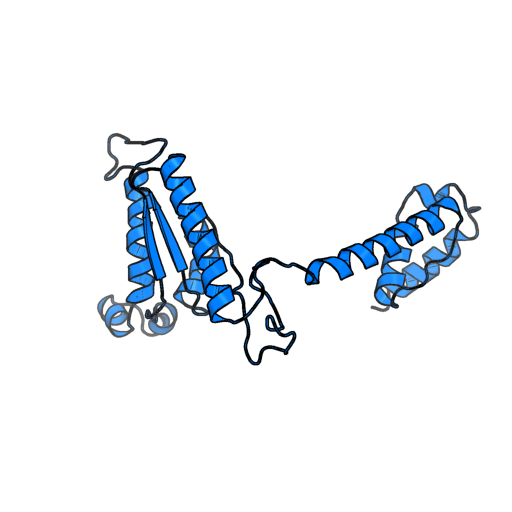64 1.00 98.56 140 GLU A CA 1
ATOM 1077 C C . GLU A 1 140 ? -8.018 -8.554 -10.966 1.00 98.56 140 GLU A C 1
ATOM 1079 O O . GLU A 1 140 ? -8.759 -7.942 -11.735 1.00 98.56 140 GLU A O 1
ATOM 1084 N N . GLY A 1 141 ? -6.973 -9.259 -11.408 1.00 98.56 141 GLY A N 1
ATOM 1085 C CA . GLY A 1 141 ? -6.623 -9.359 -12.822 1.00 98.56 141 GLY A CA 1
ATOM 1086 C C . GLY A 1 141 ? -7.735 -9.951 -13.686 1.00 98.56 141 GLY A C 1
ATOM 1087 O O . GLY A 1 141 ? -8.063 -9.406 -14.742 1.00 98.56 141 GLY A O 1
ATOM 1088 N N . PHE A 1 142 ? -8.363 -11.033 -13.219 1.00 98.50 142 PHE A N 1
ATOM 1089 C CA . PHE A 1 142 ? -9.509 -11.632 -13.904 1.00 98.50 142 PHE A CA 1
ATOM 1090 C C . PHE A 1 142 ? -10.730 -10.712 -13.920 1.00 98.50 142 PHE A C 1
ATOM 1092 O O . PHE A 1 142 ? -11.403 -10.626 -14.945 1.00 98.50 142 PHE A O 1
ATOM 1099 N N . VAL A 1 143 ? -10.994 -9.995 -12.825 1.00 98.38 143 VAL A N 1
ATOM 1100 C CA . VAL A 1 143 ? -12.075 -9.001 -12.747 1.00 98.38 143 VAL A CA 1
ATOM 1101 C C . VAL A 1 143 ? -11.858 -7.878 -13.765 1.00 98.38 143 VAL A C 1
ATOM 1103 O O . VAL A 1 143 ? -12.810 -7.466 -14.424 1.00 98.38 143 VAL A O 1
ATOM 1106 N N . TRP A 1 144 ? -10.619 -7.413 -13.943 1.00 98.25 144 TRP A N 1
ATOM 1107 C CA . TRP A 1 144 ? -10.283 -6.372 -14.921 1.00 98.25 144 TRP A CA 1
ATOM 1108 C C . TRP A 1 144 ? -10.105 -6.873 -16.359 1.00 98.25 144 TRP A C 1
ATOM 1110 O O . TRP A 1 144 ? -9.998 -6.043 -17.264 1.00 98.25 144 TRP A O 1
ATOM 1120 N N . GLY A 1 145 ? -10.069 -8.189 -16.591 1.00 98.12 145 GLY A N 1
ATOM 1121 C CA . GLY A 1 145 ? -9.843 -8.771 -17.917 1.00 98.12 145 GLY A CA 1
ATOM 1122 C C . GLY A 1 145 ? -8.426 -8.539 -18.456 1.00 98.12 145 GLY A C 1
ATOM 1123 O O . GLY A 1 145 ? -8.247 -8.350 -19.660 1.00 98.12 145 GLY A O 1
ATOM 1124 N N . ILE A 1 146 ? -7.421 -8.520 -17.577 1.00 98.62 146 ILE A N 1
ATOM 1125 C CA . ILE A 1 146 ? -6.008 -8.286 -17.914 1.00 98.62 146 ILE A CA 1
ATOM 1126 C C . ILE A 1 146 ? -5.163 -9.543 -17.688 1.00 98.62 146 ILE A C 1
ATOM 1128 O O . ILE A 1 146 ? -5.562 -10.470 -16.985 1.00 98.62 146 ILE A O 1
ATOM 1132 N N . ASN A 1 147 ? -3.959 -9.570 -18.260 1.00 98.44 147 ASN A N 1
ATOM 1133 C CA . ASN A 1 147 ? -2.989 -10.621 -17.970 1.00 98.44 147 ASN A CA 1
ATOM 1134 C C . ASN A 1 147 ? -2.126 -10.245 -16.755 1.00 98.44 147 ASN A C 1
ATOM 1136 O O . ASN A 1 147 ? -1.232 -9.412 -16.880 1.00 98.44 147 ASN A O 1
ATOM 1140 N N . SER A 1 148 ? -2.333 -10.881 -15.602 1.00 98.62 148 SER A N 1
ATOM 1141 C CA . SER A 1 148 ? -1.531 -10.644 -14.385 1.00 98.62 148 SER A CA 1
ATOM 1142 C C . SER A 1 148 ? -0.125 -11.259 -14.404 1.00 98.62 148 SER A C 1
ATOM 1144 O O . SER A 1 148 ? 0.645 -11.050 -13.468 1.00 98.62 148 SER A O 1
ATOM 1146 N N . PHE A 1 149 ? 0.218 -12.026 -15.443 1.00 98.44 149 PHE A N 1
ATOM 1147 C CA . PHE A 1 149 ? 1.400 -12.898 -15.460 1.00 98.44 149 PHE A CA 1
ATOM 1148 C C . PHE A 1 149 ? 2.470 -12.491 -16.484 1.00 98.44 149 PHE A C 1
ATOM 1150 O O . PHE A 1 149 ? 3.462 -13.199 -16.643 1.00 98.44 149 PHE A O 1
ATOM 1157 N N . ASP A 1 150 ? 2.277 -11.373 -17.191 1.00 98.19 150 ASP A N 1
ATOM 1158 C CA . ASP A 1 150 ? 3.313 -10.754 -18.026 1.00 98.19 150 ASP A CA 1
ATOM 1159 C C . ASP A 1 150 ? 3.844 -9.440 -17.434 1.00 98.19 150 ASP A C 1
ATOM 1161 O O . ASP A 1 150 ? 3.256 -8.863 -16.517 1.00 98.19 150 ASP A O 1
ATOM 1165 N N . GLN A 1 151 ? 4.957 -8.954 -17.993 1.00 97.50 151 GLN A N 1
ATOM 1166 C CA . GLN A 1 151 ? 5.616 -7.720 -17.558 1.00 97.50 151 GLN A CA 1
ATOM 1167 C C . GLN A 1 151 ? 6.316 -6.982 -18.713 1.00 97.50 151 GLN A C 1
ATOM 1169 O O . GLN A 1 151 ? 7.440 -6.508 -18.578 1.00 97.50 151 GLN A O 1
ATOM 1174 N N . TRP A 1 152 ? 5.676 -6.858 -19.882 1.00 98.00 152 TRP A N 1
ATOM 1175 C CA . TRP A 1 152 ? 6.299 -6.250 -21.075 1.00 98.00 152 TRP A CA 1
ATOM 1176 C C . TRP A 1 152 ? 6.832 -4.823 -20.868 1.00 98.00 152 TRP A C 1
ATOM 1178 O O . TRP A 1 152 ? 7.798 -4.420 -21.521 1.00 98.00 152 TRP A O 1
ATOM 1188 N N . GLY A 1 153 ? 6.252 -4.071 -19.926 1.00 97.25 153 GLY A N 1
ATOM 1189 C CA . GLY A 1 153 ? 6.655 -2.698 -19.608 1.00 97.25 153 GLY A CA 1
ATOM 1190 C C . GLY A 1 153 ? 8.116 -2.539 -19.166 1.00 97.25 153 GLY A C 1
ATOM 1191 O O . GLY A 1 153 ? 8.671 -1.450 -19.298 1.00 97.25 153 GLY A O 1
ATOM 1192 N N . VAL A 1 154 ? 8.781 -3.607 -18.703 1.00 97.56 154 VAL A N 1
ATOM 1193 C CA . VAL A 1 154 ? 10.175 -3.530 -18.222 1.00 97.56 154 VAL A CA 1
ATOM 1194 C C . VAL A 1 154 ? 11.219 -3.604 -19.346 1.00 97.56 154 VAL A C 1
ATOM 1196 O O . VAL A 1 154 ? 12.392 -3.285 -19.134 1.00 97.56 154 VAL A O 1
ATOM 1199 N N . GLU A 1 155 ? 10.831 -4.024 -20.553 1.00 98.00 155 GLU A N 1
ATOM 1200 C CA . GLU A 1 155 ? 11.782 -4.373 -21.617 1.00 98.00 155 GLU A CA 1
ATOM 1201 C C . GLU A 1 155 ? 12.393 -3.151 -22.318 1.00 98.00 155 GLU A C 1
ATOM 1203 O O . GLU A 1 155 ? 13.580 -3.152 -22.664 1.00 98.00 155 GLU A O 1
ATOM 1208 N N . LEU A 1 156 ? 11.631 -2.061 -22.467 1.00 96.69 156 LEU A N 1
ATOM 1209 C CA . LEU A 1 156 ? 12.132 -0.837 -23.102 1.00 96.69 156 LEU A CA 1
ATOM 1210 C C . LEU A 1 156 ? 13.327 -0.254 -22.332 1.00 96.69 156 LEU A C 1
ATOM 1212 O O . LEU A 1 156 ? 14.351 0.080 -22.932 1.00 96.69 156 LEU A O 1
ATOM 1216 N N . GLY A 1 157 ? 13.233 -0.202 -21.000 1.00 96.56 157 GLY A N 1
ATOM 1217 C CA . GLY A 1 157 ? 14.315 0.277 -20.137 1.00 96.56 157 GLY A CA 1
ATOM 1218 C C . GLY A 1 157 ? 15.591 -0.561 -20.276 1.00 96.56 157 GLY A C 1
ATOM 1219 O O . GLY A 1 157 ? 16.678 -0.004 -20.442 1.00 96.56 157 GLY A O 1
ATOM 1220 N N . LYS A 1 158 ? 15.469 -1.897 -20.301 1.00 97.12 158 LYS A N 1
ATOM 1221 C CA . LYS A 1 158 ? 16.603 -2.822 -20.502 1.00 97.12 158 LYS A CA 1
ATOM 1222 C C . LYS A 1 158 ? 17.284 -2.617 -21.862 1.00 97.12 158 LYS A C 1
ATOM 1224 O O . LYS A 1 158 ? 18.519 -2.607 -21.947 1.00 97.12 158 LYS A O 1
ATOM 1229 N N . SER A 1 159 ? 16.496 -2.427 -22.922 1.00 96.62 159 SER A N 1
ATOM 1230 C CA . SER A 1 159 ? 17.011 -2.160 -24.271 1.00 96.62 159 SER A CA 1
ATOM 1231 C C . SER A 1 159 ? 17.789 -0.843 -24.325 1.00 96.62 159 SER A C 1
ATOM 1233 O O . SER A 1 159 ? 18.950 -0.823 -24.750 1.00 96.62 159 SER A O 1
ATOM 1235 N N . LEU A 1 160 ? 17.205 0.243 -23.811 1.00 96.38 160 LEU A N 1
ATOM 1236 C CA . LEU A 1 160 ? 17.842 1.562 -23.781 1.00 96.38 160 LEU A CA 1
ATOM 1237 C C . LEU A 1 160 ? 19.114 1.562 -22.922 1.00 96.38 160 LEU A C 1
ATOM 1239 O O . LEU A 1 160 ? 20.151 2.060 -23.360 1.00 96.38 160 LEU A O 1
ATOM 1243 N N . ALA A 1 161 ? 19.096 0.919 -21.752 1.00 97.06 161 ALA A N 1
ATOM 1244 C CA . ALA A 1 161 ? 20.284 0.767 -20.911 1.00 97.06 161 ALA A CA 1
ATOM 1245 C C . ALA A 1 161 ? 21.411 0.006 -21.633 1.00 97.06 161 ALA A C 1
ATOM 1247 O O . ALA A 1 161 ? 22.585 0.367 -21.526 1.00 97.06 161 ALA A O 1
ATOM 1248 N N . THR A 1 162 ? 21.073 -1.012 -22.431 1.00 96.81 162 THR A N 1
ATOM 1249 C CA . THR A 1 162 ? 22.052 -1.736 -23.254 1.00 96.81 162 THR A CA 1
ATOM 1250 C C . THR A 1 162 ? 22.668 -0.844 -24.334 1.00 96.81 162 THR A C 1
ATOM 1252 O O . THR A 1 162 ? 23.874 -0.945 -24.583 1.00 96.81 162 THR A O 1
ATOM 1255 N N . GLN A 1 163 ? 21.883 0.042 -24.957 1.00 95.38 163 GLN A N 1
ATOM 1256 C CA . GLN A 1 163 ? 22.391 1.027 -25.919 1.00 95.38 163 GLN A CA 1
ATOM 1257 C C . GLN A 1 163 ? 23.346 2.019 -25.244 1.00 95.38 163 GLN A C 1
ATOM 1259 O O . GLN A 1 163 ? 24.465 2.208 -25.724 1.00 95.38 163 GLN A O 1
ATOM 1264 N N . VAL A 1 164 ? 22.963 2.562 -24.082 1.00 95.88 164 VAL A N 1
ATOM 1265 C CA . VAL A 1 164 ? 23.821 3.443 -23.269 1.00 95.88 164 VAL A CA 1
ATOM 1266 C C . VAL A 1 164 ? 25.123 2.741 -22.894 1.00 95.88 164 VAL A C 1
ATOM 1268 O O . VAL A 1 164 ? 26.201 3.295 -23.100 1.00 95.88 164 VAL A O 1
ATOM 1271 N N . ARG A 1 165 ? 25.064 1.487 -22.435 1.00 95.88 165 ARG A N 1
ATOM 1272 C CA . ARG A 1 165 ? 26.257 0.691 -22.109 1.00 95.88 165 ARG A CA 1
ATOM 1273 C C . ARG A 1 165 ? 27.199 0.538 -23.307 1.00 95.88 165 ARG A C 1
ATOM 1275 O O . ARG A 1 165 ? 28.407 0.713 -23.147 1.00 95.88 165 ARG A O 1
ATOM 1282 N N . LYS A 1 166 ? 26.671 0.219 -24.497 1.00 95.69 166 LYS A N 1
ATOM 1283 C CA . LYS A 1 166 ? 27.468 0.105 -25.734 1.00 95.69 166 LYS A CA 1
ATOM 1284 C C . LYS A 1 166 ? 28.125 1.435 -26.093 1.00 95.69 166 LYS A C 1
ATOM 1286 O O . LYS A 1 166 ? 29.321 1.449 -26.367 1.00 95.69 166 LYS A O 1
ATOM 1291 N N . GLN A 1 167 ? 27.377 2.537 -26.029 1.00 94.25 167 GLN A N 1
ATOM 1292 C CA . GLN A 1 167 ? 27.914 3.868 -26.304 1.00 94.25 167 GLN A CA 1
ATOM 1293 C C . GLN A 1 167 ? 29.017 4.247 -25.310 1.00 94.25 167 GLN A C 1
ATOM 1295 O O . GLN A 1 167 ? 30.087 4.679 -25.724 1.00 94.25 167 GLN A O 1
ATOM 1300 N N . LEU A 1 168 ? 28.805 4.035 -24.007 1.00 93.75 168 LEU A N 1
ATOM 1301 C CA . LEU A 1 168 ? 29.820 4.306 -22.986 1.00 93.75 168 LEU A CA 1
ATOM 1302 C C . LEU A 1 168 ? 31.094 3.482 -23.217 1.00 93.75 168 LEU A C 1
ATOM 1304 O O . LEU A 1 168 ? 32.195 4.007 -23.063 1.00 93.75 168 LEU A O 1
ATOM 1308 N N . ASN A 1 169 ? 30.964 2.212 -23.608 1.00 93.88 169 ASN A N 1
ATOM 1309 C CA . ASN A 1 169 ? 32.110 1.372 -23.946 1.00 93.88 169 ASN A CA 1
ATOM 1310 C C . ASN A 1 169 ? 32.838 1.866 -25.208 1.00 93.88 169 ASN A C 1
ATOM 1312 O O . ASN A 1 169 ? 34.062 1.993 -25.176 1.00 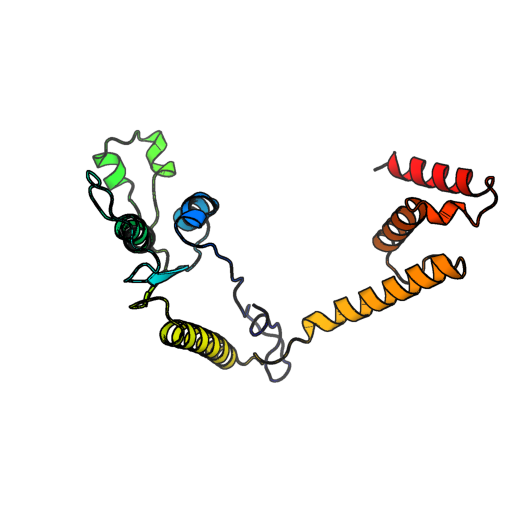93.88 169 ASN A O 1
ATOM 1316 N N . ALA A 1 170 ? 32.113 2.198 -26.279 1.00 93.62 170 ALA A N 1
ATOM 1317 C CA . ALA A 1 170 ? 32.688 2.710 -27.523 1.00 93.62 170 ALA A CA 1
ATOM 1318 C C . ALA A 1 170 ? 33.404 4.054 -27.313 1.00 93.62 170 ALA A C 1
ATOM 1320 O O . ALA A 1 170 ? 34.547 4.213 -27.736 1.00 93.62 170 ALA A O 1
ATOM 1321 N N . SER A 1 171 ? 32.801 4.986 -26.573 1.00 91.81 171 SER A N 1
ATOM 1322 C CA . SER A 1 171 ? 33.442 6.259 -26.233 1.00 91.81 171 SER A CA 1
ATOM 1323 C C . SER A 1 171 ? 34.706 6.079 -25.388 1.00 91.81 171 SER A C 1
ATOM 1325 O O . SER A 1 171 ? 35.668 6.810 -25.583 1.00 91.81 171 SER A O 1
ATOM 1327 N N . ARG A 1 172 ? 34.745 5.099 -24.474 1.00 88.12 172 ARG A N 1
ATOM 1328 C CA . ARG A 1 172 ? 35.920 4.848 -23.615 1.00 88.12 172 ARG A CA 1
ATOM 1329 C C . ARG A 1 172 ? 37.048 4.084 -24.308 1.00 88.12 172 ARG A C 1
ATOM 1331 O O . ARG A 1 172 ? 38.204 4.301 -23.979 1.00 88.12 172 ARG A O 1
ATOM 1338 N N . THR A 1 173 ? 36.720 3.156 -25.205 1.00 90.88 173 THR A N 1
ATOM 1339 C CA . THR A 1 173 ? 37.707 2.235 -25.806 1.00 90.88 173 THR A CA 1
ATOM 1340 C C . THR A 1 173 ? 38.125 2.627 -27.217 1.00 90.88 173 THR A C 1
ATOM 1342 O O . THR A 1 173 ? 39.216 2.269 -27.647 1.00 90.88 173 THR A O 1
ATOM 1345 N N . LYS A 1 174 ? 37.267 3.357 -27.937 1.00 91.25 174 LYS A N 1
ATOM 1346 C CA . LYS A 1 174 ? 37.464 3.745 -29.340 1.00 91.25 174 LYS A CA 1
ATOM 1347 C C . LYS A 1 174 ? 37.355 5.254 -29.568 1.00 91.25 174 LYS A C 1
ATOM 1349 O O . LYS A 1 174 ? 37.412 5.685 -30.715 1.00 91.25 174 LYS A O 1
ATOM 1354 N N . SER A 1 175 ? 37.157 6.050 -28.512 1.00 88.75 175 SER A N 1
ATOM 1355 C CA . SER A 1 175 ? 36.943 7.503 -28.602 1.00 88.75 175 SER A CA 1
ATOM 1356 C C . SER A 1 175 ? 35.780 7.908 -29.522 1.00 88.75 175 SER A C 1
ATOM 1358 O O . SER A 1 175 ? 35.791 8.988 -30.106 1.00 88.75 175 SER A O 1
ATOM 1360 N N . GLU A 1 176 ? 34.761 7.052 -29.666 1.00 91.12 176 GLU A N 1
ATOM 1361 C CA . GLU A 1 176 ? 33.589 7.370 -30.489 1.00 91.12 176 GLU A CA 1
ATOM 1362 C C . GLU A 1 176 ? 32.717 8.464 -29.838 1.00 91.12 176 GLU A C 1
ATOM 1364 O O . GLU A 1 176 ? 32.450 8.399 -28.628 1.00 91.12 176 GLU A O 1
ATOM 1369 N N . PRO A 1 177 ? 32.209 9.438 -30.621 1.00 90.56 177 PRO A N 1
ATOM 1370 C CA . PRO A 1 177 ? 31.330 10.480 -30.104 1.00 90.56 177 PRO A CA 1
ATOM 1371 C C . PRO A 1 177 ? 29.981 9.905 -29.656 1.00 90.56 177 PRO A C 1
ATOM 1373 O O . PRO A 1 177 ? 29.490 8.914 -30.208 1.00 90.56 177 PRO A O 1
ATOM 1376 N N . VAL A 1 178 ? 29.373 10.547 -28.656 1.00 92.12 178 VAL A N 1
ATOM 1377 C CA . VAL A 1 178 ? 28.032 10.207 -28.161 1.00 92.12 178 VAL A CA 1
ATOM 1378 C C . VAL A 1 178 ? 26.996 10.500 -29.245 1.00 92.12 178 VAL A C 1
ATOM 1380 O O . VAL A 1 178 ? 26.936 11.610 -29.766 1.00 92.12 178 VAL A O 1
ATOM 1383 N N . LYS A 1 179 ? 26.175 9.505 -29.587 1.00 92.12 179 LYS A N 1
ATOM 1384 C CA . LYS A 1 179 ? 25.129 9.601 -30.615 1.00 92.12 179 LYS A CA 1
ATOM 1385 C C . LYS A 1 179 ? 23.941 8.704 -30.268 1.00 92.12 179 LYS A C 1
ATOM 1387 O O . LYS A 1 179 ? 24.073 7.781 -29.471 1.00 92.12 179 LYS A O 1
ATOM 1392 N N . GLY A 1 180 ? 22.796 8.950 -30.905 1.00 91.12 180 GLY A N 1
ATOM 1393 C CA . GLY A 1 180 ? 21.605 8.100 -30.770 1.00 91.12 180 GLY A CA 1
ATOM 1394 C C . GLY A 1 180 ? 20.752 8.364 -29.526 1.00 91.12 180 GLY A C 1
ATOM 1395 O O . GLY A 1 180 ? 19.862 7.572 -29.234 1.00 91.12 180 GLY A O 1
ATOM 1396 N N . PHE A 1 181 ? 20.986 9.469 -28.813 1.00 94.88 181 PHE A N 1
ATOM 1397 C CA . PHE A 1 181 ? 20.142 9.915 -27.703 1.00 94.88 181 PHE A CA 1
ATOM 1398 C C . PHE A 1 181 ? 19.524 11.282 -28.000 1.00 94.88 181 PHE A C 1
ATOM 1400 O O . PHE A 1 181 ? 20.005 12.021 -28.860 1.00 94.88 181 PHE A O 1
ATOM 1407 N N . ASN A 1 182 ? 18.467 11.638 -27.266 1.00 95.94 182 ASN A N 1
ATOM 1408 C CA . ASN A 1 182 ? 17.939 13.001 -27.297 1.00 95.94 182 ASN A CA 1
ATOM 1409 C C . ASN A 1 182 ? 18.976 14.008 -26.754 1.00 95.94 182 ASN A C 1
ATOM 1411 O O . ASN A 1 182 ? 20.006 13.623 -26.187 1.00 95.94 182 ASN A O 1
ATOM 1415 N N . PHE A 1 183 ? 18.697 15.302 -26.922 1.00 96.44 183 PHE A N 1
ATOM 1416 C CA . PHE A 1 183 ? 19.616 16.369 -26.526 1.00 96.44 183 PHE A CA 1
ATOM 1417 C C . PHE A 1 183 ? 20.002 16.289 -25.041 1.00 96.44 183 PHE A C 1
ATOM 1419 O O . PHE A 1 183 ? 21.184 16.218 -24.717 1.00 96.44 183 PHE A O 1
ATOM 1426 N N . SER A 1 184 ? 19.020 16.203 -24.142 1.00 96.88 184 SER A N 1
ATOM 1427 C CA . SER A 1 184 ? 19.253 16.185 -22.694 1.00 96.88 184 SER A CA 1
ATOM 1428 C C . SER A 1 184 ? 20.124 15.010 -22.249 1.00 96.88 184 SER A C 1
ATOM 1430 O O . SER A 1 184 ? 21.089 15.197 -21.508 1.00 96.88 184 SER A O 1
ATOM 1432 N N . THR A 1 185 ? 19.823 13.799 -22.720 1.00 96.25 185 THR A N 1
ATOM 1433 C CA . THR A 1 185 ? 20.606 12.601 -22.403 1.00 96.25 185 THR A CA 1
ATOM 1434 C C . THR A 1 185 ? 22.008 12.692 -22.996 1.00 96.25 185 THR A C 1
ATOM 1436 O O . THR A 1 185 ? 22.971 12.352 -22.315 1.00 96.25 185 THR A O 1
ATOM 1439 N N . THR A 1 186 ? 22.149 13.200 -24.223 1.00 95.12 186 THR A N 1
ATOM 1440 C CA . THR A 1 186 ? 23.464 13.413 -24.847 1.00 95.12 186 THR A CA 1
ATOM 1441 C C . THR A 1 186 ? 24.325 14.340 -23.993 1.00 95.12 186 THR A C 1
ATOM 1443 O O . THR A 1 186 ? 25.445 13.975 -23.635 1.00 95.12 186 THR A O 1
ATOM 1446 N N . THR A 1 187 ? 23.786 15.489 -23.582 1.00 94.38 187 THR A N 1
ATOM 1447 C CA . THR A 1 187 ? 24.489 16.454 -22.728 1.00 94.38 187 THR A CA 1
ATOM 1448 C C . THR A 1 187 ? 24.899 15.839 -21.390 1.00 94.38 187 THR A C 1
ATOM 1450 O O . THR A 1 187 ? 26.046 15.988 -20.972 1.00 94.38 187 THR A O 1
ATOM 1453 N N . GLN A 1 188 ? 24.012 15.092 -20.726 1.00 95.31 188 GLN A N 1
ATOM 1454 C CA . GLN A 1 188 ? 24.337 14.445 -19.449 1.00 95.31 188 GLN A CA 1
ATOM 1455 C C . GLN A 1 188 ? 25.405 13.355 -19.589 1.00 95.31 188 GLN A C 1
ATOM 1457 O O . GLN A 1 188 ? 26.298 13.266 -18.748 1.00 95.31 188 GLN A O 1
ATOM 1462 N N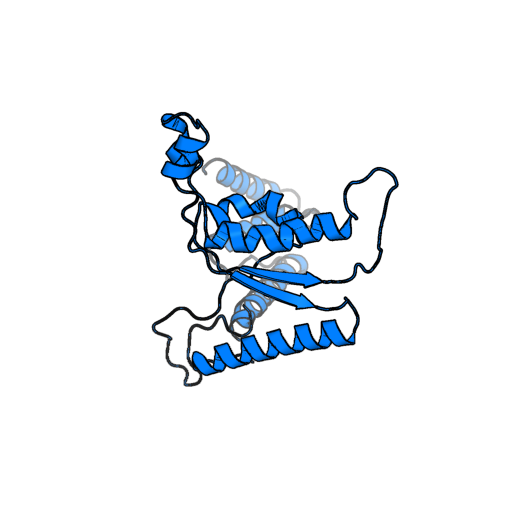 . VAL A 1 189 ? 25.355 12.546 -20.653 1.00 91.81 189 VAL A N 1
ATOM 1463 C CA . VAL A 1 189 ? 26.373 11.518 -20.914 1.00 91.81 189 VAL A CA 1
ATOM 1464 C C . VAL A 1 189 ? 27.734 12.162 -21.173 1.00 91.81 189 VAL A C 1
ATOM 1466 O O . VAL A 1 189 ? 28.732 11.685 -20.635 1.00 91.81 189 VAL A O 1
ATOM 1469 N N . LEU A 1 190 ? 27.782 13.262 -21.929 1.00 90.69 190 LEU A N 1
ATOM 1470 C CA . LEU A 1 190 ? 29.015 14.022 -22.150 1.00 90.69 190 LEU A CA 1
ATOM 1471 C C . LEU A 1 190 ? 29.579 14.568 -20.831 1.00 90.69 190 LEU A C 1
ATOM 1473 O O . LEU A 1 190 ? 30.750 14.342 -20.530 1.00 90.69 190 LEU A O 1
ATOM 1477 N N . ILE A 1 191 ? 28.743 15.198 -19.997 1.00 91.81 191 ILE A N 1
ATOM 1478 C CA . ILE A 1 191 ? 29.151 15.683 -18.666 1.00 91.81 191 ILE A CA 1
ATOM 1479 C C . ILE A 1 191 ? 29.699 14.532 -17.811 1.00 91.81 191 ILE A C 1
ATOM 1481 O O . ILE A 1 191 ? 30.758 14.665 -17.192 1.00 91.81 191 ILE A O 1
ATOM 1485 N N . PHE A 1 192 ? 29.007 13.391 -17.790 1.00 90.38 192 PHE A N 1
ATOM 1486 C CA . PHE A 1 192 ? 29.421 12.206 -17.039 1.00 90.38 192 PHE A CA 1
ATOM 1487 C C . PHE A 1 192 ? 30.779 11.663 -17.510 1.00 90.38 192 PHE A C 1
ATOM 1489 O O . PHE A 1 192 ? 31.622 11.311 -16.684 1.00 90.38 192 PHE A O 1
ATOM 1496 N N . GLN A 1 193 ? 31.015 11.615 -18.825 1.00 84.56 193 GLN A N 1
ATOM 1497 C CA . GLN A 1 193 ? 32.278 11.158 -19.410 1.00 84.56 193 GLN A CA 1
ATOM 1498 C C . GLN A 1 193 ? 33.446 12.096 -19.085 1.00 84.56 193 GLN A C 1
ATOM 1500 O O . GLN A 1 193 ? 34.499 11.616 -18.668 1.00 84.56 193 GLN A O 1
ATOM 1505 N N . LEU A 1 194 ? 33.248 13.412 -19.210 1.00 83.25 194 LEU A N 1
ATOM 1506 C CA . LEU A 1 194 ? 34.272 14.426 -18.920 1.00 83.25 194 LEU A CA 1
ATOM 1507 C C . LEU A 1 194 ? 34.631 14.505 -17.429 1.00 83.25 194 LEU A C 1
ATOM 1509 O O . LEU A 1 194 ? 35.743 14.885 -17.073 1.00 83.25 194 LEU A O 1
ATOM 1513 N N . SER A 1 195 ? 33.703 14.112 -16.556 1.00 80.75 195 SER A N 1
ATOM 1514 C CA . SER A 1 195 ? 33.907 14.087 -15.103 1.00 80.75 195 SER A CA 1
ATOM 1515 C C . SER A 1 195 ? 34.691 12.855 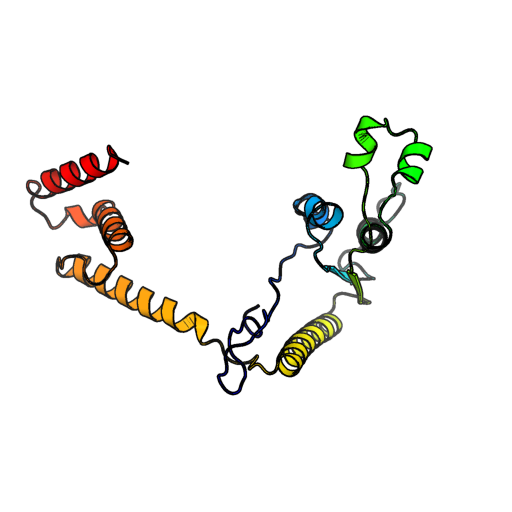-14.619 1.00 80.75 195 SER A C 1
ATOM 1517 O O . SER A 1 195 ? 34.977 12.744 -13.428 1.00 80.75 195 SER A O 1
ATOM 1519 N N . HIS A 1 196 ? 35.032 11.907 -15.504 1.00 69.31 196 HIS A N 1
ATOM 1520 C CA . HIS A 1 196 ? 35.747 10.683 -15.134 1.00 69.31 196 HIS A CA 1
ATOM 1521 C C . HIS A 1 196 ? 37.279 10.841 -15.286 1.00 69.31 196 HIS A C 1
ATOM 1523 O O . HIS A 1 196 ? 37.746 11.151 -16.383 1.00 69.31 196 HIS A O 1
ATOM 1529 N N . PRO A 1 197 ? 38.096 10.537 -14.252 1.00 57.91 197 PRO A N 1
ATOM 1530 C CA . PRO A 1 197 ? 39.549 10.758 -14.288 1.00 57.91 197 PRO A CA 1
ATOM 1531 C C . PRO A 1 197 ? 40.292 9.965 -15.379 1.00 57.91 197 PRO A C 1
ATOM 1533 O O . PRO A 1 197 ? 41.358 10.371 -15.827 1.00 57.91 197 PRO A O 1
ATOM 1536 N N . LEU A 1 198 ? 39.719 8.854 -15.855 1.00 53.53 198 LEU A N 1
ATOM 1537 C CA . LEU A 1 198 ? 40.297 8.022 -16.921 1.00 53.53 198 LEU A CA 1
ATOM 1538 C C . LEU A 1 198 ? 40.236 8.660 -18.320 1.00 53.53 198 LEU A C 1
ATOM 1540 O O . LEU A 1 198 ? 40.929 8.191 -19.217 1.00 53.53 198 LEU A O 1
ATOM 1544 N N . PHE A 1 199 ? 39.455 9.728 -18.524 1.00 49.53 199 PHE A N 1
ATOM 1545 C CA . PHE A 1 199 ? 39.403 10.429 -19.814 1.00 49.53 199 PHE A CA 1
ATOM 1546 C C . PHE A 1 199 ? 40.680 11.249 -20.095 1.00 49.53 199 PHE A C 1
ATOM 1548 O O . PHE A 1 199 ? 40.971 11.575 -21.245 1.00 49.53 199 PHE A O 1
ATOM 1555 N N . TYR A 1 200 ? 41.482 11.525 -19.060 1.00 47.50 200 TYR A N 1
ATOM 1556 C CA . TYR A 1 200 ? 42.711 12.323 -19.144 1.00 47.50 200 TYR A CA 1
ATOM 1557 C C . TYR A 1 200 ? 43.953 11.541 -19.599 1.00 47.50 200 TYR A C 1
ATOM 1559 O O . TYR A 1 200 ? 44.991 12.147 -19.838 1.00 47.50 200 TYR A O 1
ATOM 1567 N N . LEU A 1 201 ? 43.873 10.215 -19.748 1.00 46.53 201 LEU A N 1
ATOM 1568 C CA . LEU A 1 201 ? 45.033 9.387 -20.116 1.00 46.53 201 LEU A CA 1
ATOM 1569 C C . LEU A 1 201 ? 45.227 9.204 -21.634 1.00 46.53 201 LEU A C 1
ATOM 1571 O O . LEU A 1 201 ? 46.224 8.612 -22.037 1.00 46.53 201 LEU A O 1
ATOM 1575 N N . GLY A 1 202 ? 44.312 9.704 -22.477 1.00 47.31 202 GLY A N 1
ATOM 1576 C CA . GLY A 1 202 ? 44.356 9.495 -23.937 1.00 47.31 202 GLY A CA 1
ATOM 1577 C C . GLY A 1 202 ? 44.274 10.749 -24.815 1.00 47.31 202 GLY A C 1
ATOM 1578 O O . GLY A 1 202 ? 44.479 10.644 -26.022 1.00 47.31 202 GLY A O 1
ATOM 1579 N N . TYR A 1 203 ? 43.999 11.928 -24.250 1.00 43.97 203 TYR A N 1
ATOM 1580 C CA . TYR A 1 203 ? 43.946 13.184 -25.003 1.00 43.97 203 TYR A CA 1
ATOM 1581 C C . TYR A 1 203 ? 45.128 14.073 -24.617 1.00 43.97 203 TYR A C 1
ATOM 1583 O O . TYR A 1 203 ? 45.266 14.456 -23.458 1.00 43.97 203 TYR A O 1
ATOM 1591 N N . ASN A 1 204 ? 45.965 14.430 -25.599 1.00 42.38 204 ASN A N 1
ATOM 1592 C CA . ASN A 1 204 ? 46.970 15.485 -25.451 1.00 42.38 204 ASN A CA 1
ATOM 1593 C C . ASN A 1 204 ? 46.312 16.730 -24.831 1.00 42.38 204 ASN A C 1
ATOM 1595 O O . ASN A 1 204 ? 45.316 17.234 -25.357 1.00 42.38 204 ASN A O 1
ATOM 1599 N N . CYS A 1 205 ? 46.890 17.219 -23.730 1.00 43.47 205 CYS A N 1
ATOM 1600 C CA . CYS A 1 205 ? 46.364 18.238 -22.813 1.00 43.47 205 CYS A CA 1
ATOM 1601 C C . CYS A 1 205 ? 45.927 19.591 -23.423 1.00 43.47 205 CYS A C 1
ATOM 1603 O O . CYS A 1 205 ? 45.496 20.464 -22.679 1.00 43.47 205 CYS A O 1
ATOM 1605 N N . LEU A 1 206 ? 45.998 19.797 -24.740 1.00 44.84 206 LEU A N 1
ATOM 1606 C CA . LEU A 1 206 ? 45.581 21.040 -25.397 1.00 44.84 206 LEU A CA 1
ATOM 1607 C C . LEU A 1 206 ? 44.132 21.030 -25.918 1.00 44.84 206 LEU A C 1
ATOM 1609 O O . LEU A 1 206 ? 43.529 22.094 -26.007 1.00 44.84 206 LEU A O 1
ATOM 1613 N N . GLY A 1 207 ? 43.535 19.868 -26.212 1.00 44.72 207 GLY A N 1
ATOM 1614 C CA . GLY A 1 207 ? 42.144 19.796 -26.706 1.00 44.72 207 GLY A CA 1
ATOM 1615 C C . GLY A 1 207 ? 41.080 19.792 -25.601 1.00 44.72 207 GLY A C 1
ATOM 1616 O O . GLY A 1 207 ? 39.979 20.309 -25.780 1.00 44.72 207 GLY A O 1
ATOM 1617 N N . ALA A 1 208 ? 41.418 19.245 -24.429 1.00 45.78 208 ALA A N 1
ATOM 1618 C CA . ALA A 1 208 ? 40.490 19.092 -23.307 1.00 45.78 208 ALA A CA 1
ATOM 1619 C C . ALA A 1 208 ? 40.103 20.433 -22.653 1.00 45.78 208 ALA A C 1
ATOM 1621 O O . ALA A 1 208 ? 38.996 20.573 -22.141 1.00 45.78 208 ALA A O 1
ATOM 1622 N N . VAL A 1 209 ? 40.979 21.442 -22.717 1.00 48.28 209 VAL A N 1
ATOM 1623 C CA . VAL A 1 209 ? 40.731 22.768 -22.125 1.00 48.28 209 VAL A CA 1
ATOM 1624 C C . VAL A 1 209 ? 39.643 23.535 -22.892 1.00 48.28 209 VAL A C 1
ATOM 1626 O O . VAL A 1 209 ? 38.828 24.213 -22.270 1.00 48.28 209 VAL A O 1
ATOM 1629 N N . GLY A 1 210 ? 39.564 23.374 -24.219 1.00 45.81 210 GLY A N 1
ATOM 1630 C CA . GLY A 1 210 ? 38.541 24.025 -25.049 1.00 45.81 210 GLY A CA 1
ATOM 1631 C C . GLY A 1 210 ? 37.129 23.487 -24.798 1.00 45.81 210 GLY A C 1
ATOM 1632 O O . GLY A 1 210 ? 36.197 24.262 -24.601 1.00 45.81 210 GLY A O 1
ATOM 1633 N N . LEU A 1 211 ? 36.983 22.160 -24.700 1.00 48.78 211 LEU A N 1
ATOM 1634 C CA . LEU A 1 211 ? 35.683 21.522 -24.457 1.00 48.78 211 LEU A CA 1
ATOM 1635 C C . LEU A 1 211 ? 35.160 21.766 -23.031 1.00 48.78 211 LEU A C 1
ATOM 1637 O O . LEU A 1 211 ? 33.953 21.890 -22.818 1.00 48.78 211 LEU A O 1
ATOM 1641 N N . ILE A 1 212 ? 36.064 21.851 -22.046 1.00 52.22 212 ILE A N 1
ATOM 1642 C CA . ILE A 1 212 ? 35.712 22.200 -20.663 1.00 52.22 212 ILE A CA 1
ATOM 1643 C C . ILE A 1 212 ? 35.252 23.660 -20.582 1.00 52.22 212 ILE A C 1
ATOM 1645 O O . ILE A 1 212 ? 34.284 23.930 -19.877 1.00 52.22 212 ILE A O 1
ATOM 1649 N N . ALA A 1 213 ? 35.877 24.583 -21.322 1.00 50.06 213 ALA A N 1
ATOM 1650 C CA . ALA A 1 213 ? 35.453 25.982 -21.370 1.00 50.06 213 ALA A CA 1
ATOM 1651 C C . ALA A 1 213 ? 34.060 26.152 -22.008 1.00 50.06 213 ALA A C 1
ATOM 1653 O O . ALA A 1 213 ? 33.230 26.875 -21.457 1.00 50.06 213 ALA A O 1
ATOM 1654 N N . GLU A 1 214 ? 33.755 25.430 -23.093 1.00 47.88 214 GLU A N 1
ATOM 1655 C CA . GLU A 1 214 ? 32.410 25.428 -23.694 1.00 47.88 214 GLU A CA 1
ATOM 1656 C C . GLU A 1 214 ? 31.356 24.786 -22.774 1.00 47.88 214 GLU A C 1
ATOM 1658 O O . GLU A 1 214 ? 30.246 25.304 -22.643 1.00 47.88 214 GLU A O 1
ATOM 1663 N N . CYS A 1 215 ? 31.701 23.709 -22.057 1.00 47.66 215 CYS A N 1
ATOM 1664 C CA . CYS A 1 215 ? 30.794 23.086 -21.086 1.00 47.66 215 CYS A CA 1
ATOM 1665 C C . CYS A 1 215 ? 30.582 23.936 -19.820 1.00 47.66 215 CYS A C 1
ATOM 1667 O O . CYS A 1 215 ? 29.485 23.921 -19.258 1.00 47.66 215 CYS A O 1
ATOM 1669 N N . LEU A 1 216 ? 31.594 24.682 -19.356 1.00 49.97 216 LEU A N 1
ATOM 1670 C CA . LEU A 1 216 ? 31.437 25.629 -18.245 1.00 49.97 216 LEU A CA 1
ATOM 1671 C C . LEU A 1 216 ? 30.587 26.838 -18.657 1.00 49.97 216 LEU A C 1
ATOM 1673 O O . LEU A 1 216 ? 29.772 27.294 -17.858 1.00 49.97 216 LEU A O 1
ATOM 1677 N N . ALA A 1 217 ? 30.728 27.317 -19.897 1.00 47.91 217 ALA A N 1
ATOM 1678 C CA . ALA A 1 217 ? 29.906 28.400 -20.435 1.00 47.91 217 ALA A CA 1
ATOM 1679 C C . ALA A 1 217 ? 28.418 28.006 -20.517 1.00 47.91 217 ALA A C 1
ATOM 1681 O O . ALA A 1 217 ? 27.552 28.784 -20.124 1.00 47.91 217 ALA A O 1
ATOM 1682 N N . LEU A 1 218 ? 28.117 26.763 -20.913 1.00 48.25 218 LEU A N 1
ATOM 1683 C CA . LEU A 1 218 ? 26.755 26.206 -20.911 1.00 48.25 218 LEU A CA 1
ATOM 1684 C C . LEU A 1 218 ? 26.152 26.039 -19.504 1.00 48.25 218 LEU A C 1
ATOM 1686 O O . LEU A 1 218 ? 24.934 26.063 -19.355 1.00 48.25 218 LEU A O 1
ATOM 1690 N N . LYS A 1 219 ? 26.984 25.910 -18.464 1.00 45.75 219 LYS A N 1
ATOM 1691 C CA . LYS A 1 219 ? 26.551 25.841 -17.056 1.00 45.75 219 LYS A CA 1
ATOM 1692 C C . LYS A 1 219 ? 26.207 27.205 -16.445 1.00 45.75 219 LYS A C 1
ATOM 1694 O O . LYS A 1 219 ? 25.636 27.235 -15.364 1.00 45.75 219 LYS A O 1
ATOM 1699 N N . LEU A 1 220 ? 26.578 28.307 -17.101 1.00 43.84 220 LEU A N 1
ATOM 1700 C CA . LEU A 1 220 ? 26.396 29.682 -16.616 1.00 43.84 220 LEU A CA 1
ATOM 1701 C C . LEU A 1 220 ? 25.233 30.424 -17.300 1.00 43.84 220 LEU A C 1
ATOM 1703 O O . LEU A 1 220 ? 25.050 31.610 -17.042 1.00 43.84 220 LEU A O 1
ATOM 1707 N N . HIS A 1 221 ? 24.481 29.780 -18.200 1.00 43.38 221 HIS A N 1
ATOM 1708 C CA . HIS A 1 221 ? 23.334 30.374 -18.918 1.00 43.38 221 HIS A CA 1
ATOM 1709 C C . HIS A 1 221 ? 22.015 29.583 -18.743 1.00 43.38 221 HIS A C 1
ATOM 1711 O O . HIS A 1 221 ? 21.069 29.782 -19.505 1.00 43.38 221 HIS A O 1
ATOM 1717 N N . LEU A 1 222 ? 21.942 28.715 -17.730 1.00 40.25 222 LEU A N 1
ATOM 1718 C CA . LEU A 1 222 ? 20.719 28.114 -17.177 1.00 40.25 222 LEU A CA 1
ATOM 1719 C C . LEU A 1 222 ? 20.606 28.520 -15.707 1.00 40.25 222 LEU A C 1
ATOM 1721 O O . LEU A 1 222 ? 19.463 28.743 -15.257 1.00 40.25 222 LEU A O 1
#

Foldseek 3Di:
DQLWQDQAFPVRHGAPDGIDDDDDDDDPPVVVVPCVVCCFANDQDEEEQEAEQDDPDWADDPPDPDTPNVVRVVCSVVSQVCQAPWAALVNCVVVVNPPVCSVVRTGPHPRHYHYHYHHHPDPVRVVVVVVVVVVVLVVSCVVRNHGSPDRVVVVVVVVVVVVLVVQLCCCLPVVDQDDDDDPVVSLVSVVVLLPDPSVVPPDDPPPNVVVVVVNVVVVVPD

pLDDT: mean 91.08, std 16.34, range [40.25, 98.81]

Organism: NCBI:txid34285

Secondary structure (DSSP, 8-state):
-TTT--SB-TTSPBPSS--S-------TTGGGGTTHHHHHHSS---EEEEEEEE-SS----TT-SS-HHHHHHHHHHHHHHHHHH-B-HHHHHHTT--GGGHHHH-B-----EEEEEEEE-SHHHHHHHHHHHHHHHHHHHHHHT--TT--GGGHHHHHHHHHHHHHHHHHHHH-PPP-SS-HHHHHHHHHHHHTSGGGGGSS-TTTHHHHHHHHHHHTT--

InterPro domains:
  IPR001672 Phosphoglucose isomerase (PGI) [PF00342] (1-186)
  IPR001672 Phosphoglucose isomerase (PGI) [PR00662] (109-127)
  IPR001672 Phosphoglucose isomerase (PGI) [PR00662] (127-141)
  IPR001672 Phosphoglucose isomerase (PGI) [PR00662] (141-154)
  IPR001672 Phosphoglucose isomerase (PGI) [PS51463] (1-197)
  IPR001672 Phosphoglucose isomerase (PGI) [PTHR11469] (1-192)
  IPR018189 Phosphoglucose isomerase, conserved site [PS00174] (141-158)
  IPR023096 Phosphoglucose isomerase, C-terminal [G3DSA:1.10.1390.10] (151-195)
  IPR035482 Phosphoglucose isomerase, SIS domain 2 [cd05016] (1-164)
  IPR046348 SIS domain superfamily [SSF53697] (1-175)

Radius of gyration: 28.01 Å; chains: 1; bounding box: 67×52×68 Å